Protein AF-F2UNL5-F1 (afdb_monomer_lite)

Radius of gyration: 25.8 Å; chains: 1; bounding box: 66×51×78 Å

Foldseek 3Di:
DDDPDPPPDPDADDPVNLVVCLVPPQQQQRSCVSLVNLVVSLVSNLCRNVVVVNSVVCVVCSVVSSCVSRVDPVNVVVVVVQVVVDQFDDDDPVLLVVLQVQLLVQLLLQLLLQFPDPVRHDVPSLLVSQLRSLVRSLVSLQSSVDDLWKGFDSVQLSVQLVVLSVVQQQVQADPVRHHPSDVCSDSVVSNNSNVSSNVSRRVGMGTDDPVRSVPPDDDDPVVSVCVSVVSNVVSVSSNCSSQQRPPWDQDPNDIDGNVVVVVCCCPDVVVVVVVVVVVVLVVVCVVPVVVSVVVVVCVVVPPPPPDDD

Secondary structure (DSSP, 8-state):
-------PPPPPPPHHHHHHHHHHHGGGTHHHHHTT-HHHHHHHHHHHHHHTHHHHHHHHHHHHHHHHHHT-HHHHHHHHHHHHH-SSPPP-HHHHHHHHHHHHHHHHHHHHTS--STTTPPSSHHHHHHHHHHHHHHHHHHHHH-BTTEE--HHHHHHHHHHHHHHHHHHTB-TTS-B-HHHHTSHHHHHHHHHHHHHHHHHT-EEPPHHHHHHS----HHHHHHHHHHHHHHHHHHHHHHHHHH-EEEETTEEEEHHHHHHHHHTSHHHHHHHHHHHHHHHHHHH-HHHHHHHHHHHHHSGGGS---

Structure (mmCIF, N/CA/C/O backbone):
data_AF-F2UNL5-F1
#
_entry.id   AF-F2UNL5-F1
#
loop_
_atom_site.group_PDB
_atom_site.id
_atom_site.type_symbol
_atom_site.label_atom_id
_atom_site.label_alt_id
_atom_site.label_comp_id
_atom_site.label_asym_id
_atom_site.label_entity_id
_atom_site.label_seq_id
_atom_site.pdbx_PDB_ins_code
_atom_site.Cartn_x
_atom_site.Cartn_y
_atom_site.Cartn_z
_atom_site.occupancy
_atom_site.B_iso_or_equiv
_atom_site.auth_seq_id
_atom_site.auth_comp_id
_atom_site.auth_asym_id
_atom_site.auth_atom_id
_atom_site.pdbx_PDB_model_num
ATOM 1 N N . MET A 1 1 ? -31.229 27.411 22.743 1.00 40.50 1 MET A N 1
ATOM 2 C CA . MET A 1 1 ? -31.747 26.819 21.492 1.00 40.50 1 MET A CA 1
ATOM 3 C C . MET A 1 1 ? -30.946 27.389 20.336 1.00 40.50 1 MET A C 1
ATOM 5 O O . MET A 1 1 ? -31.070 28.573 20.082 1.00 40.50 1 MET A O 1
ATOM 9 N N . MET A 1 2 ? -30.098 26.588 19.692 1.00 36.78 2 MET A N 1
ATOM 10 C CA . MET A 1 2 ? -29.475 26.930 18.409 1.00 36.78 2 MET A CA 1
ATOM 11 C C . MET A 1 2 ? -29.455 25.658 17.557 1.00 36.78 2 MET A C 1
ATOM 13 O O . MET A 1 2 ? -28.889 24.644 17.959 1.00 36.78 2 MET A O 1
ATOM 17 N N . ALA A 1 3 ? -30.201 25.738 16.457 1.00 39.47 3 ALA A N 1
ATOM 18 C CA . ALA A 1 3 ? -30.378 24.824 15.332 1.00 39.47 3 ALA A CA 1
ATOM 19 C C . ALA A 1 3 ? -29.521 23.541 15.314 1.00 39.47 3 ALA A C 1
ATOM 21 O O . ALA A 1 3 ? -28.393 23.515 14.827 1.00 39.47 3 ALA A O 1
ATOM 22 N N . GLY A 1 4 ? -30.117 22.428 15.750 1.00 41.75 4 GLY A N 1
ATOM 23 C CA . GLY A 1 4 ? -29.696 21.102 15.315 1.00 41.75 4 GLY A CA 1
ATOM 24 C C . GLY A 1 4 ? -30.177 20.878 13.886 1.00 41.75 4 GLY A C 1
ATOM 25 O O . GLY A 1 4 ? -31.256 20.324 13.688 1.00 41.75 4 GLY A O 1
ATOM 26 N N . GLU A 1 5 ? -29.405 21.331 12.896 1.00 42.19 5 GLU A N 1
ATOM 27 C CA . GLU A 1 5 ? -29.627 20.944 11.502 1.00 42.19 5 GLU A CA 1
ATOM 28 C C . GLU A 1 5 ? -29.749 19.420 11.427 1.00 42.19 5 GLU A C 1
ATOM 30 O O . GLU A 1 5 ? -28.882 18.678 11.907 1.00 42.19 5 GLU A O 1
ATOM 35 N N . GLY A 1 6 ? -30.868 18.962 10.862 1.00 44.22 6 GLY A N 1
ATOM 36 C CA . GLY A 1 6 ? -31.215 17.560 10.692 1.00 44.22 6 GLY A CA 1
ATOM 37 C C . GLY A 1 6 ? -30.163 16.838 9.863 1.00 44.22 6 GLY A C 1
ATOM 38 O O . GLY A 1 6 ? -30.283 16.696 8.648 1.00 44.22 6 GLY A O 1
ATOM 39 N N . ARG A 1 7 ? -29.113 16.360 10.531 1.00 54.47 7 ARG A N 1
ATOM 40 C CA . ARG A 1 7 ? -28.068 15.534 9.940 1.00 54.47 7 ARG A CA 1
ATOM 41 C C . ARG A 1 7 ? -28.742 14.232 9.505 1.00 54.47 7 ARG A C 1
ATOM 43 O O . ARG A 1 7 ? -28.934 13.346 10.340 1.00 54.47 7 ARG A O 1
ATOM 50 N N . ARG A 1 8 ? -29.153 14.138 8.228 1.00 55.06 8 ARG A N 1
ATOM 51 C CA . ARG A 1 8 ? -29.765 12.926 7.655 1.00 55.06 8 ARG A CA 1
ATOM 52 C C . ARG A 1 8 ? -28.906 11.738 8.076 1.00 55.06 8 ARG A C 1
ATOM 54 O O . ARG A 1 8 ? -27.713 11.689 7.769 1.00 55.06 8 ARG A O 1
ATOM 61 N N . ARG A 1 9 ? -29.489 10.822 8.854 1.00 64.38 9 ARG A N 1
ATOM 62 C CA . ARG A 1 9 ? -28.803 9.586 9.235 1.00 64.38 9 ARG A CA 1
ATOM 63 C C . ARG A 1 9 ? -28.485 8.851 7.937 1.00 64.38 9 ARG A C 1
ATOM 65 O O . ARG A 1 9 ? -29.373 8.686 7.104 1.00 64.38 9 ARG A O 1
ATOM 72 N N . GLU A 1 10 ? -27.220 8.475 7.736 1.00 74.69 10 GLU A N 1
ATOM 73 C CA . GLU A 1 10 ? -26.875 7.637 6.587 1.00 74.69 10 GLU A CA 1
ATOM 74 C C . GLU A 1 10 ? -27.730 6.361 6.634 1.00 74.69 10 GLU A C 1
ATOM 76 O O . GLU A 1 10 ? -27.952 5.827 7.727 1.00 74.69 10 GLU A O 1
ATOM 81 N N . PRO A 1 11 ? -28.207 5.871 5.477 1.00 82.94 11 PRO A N 1
ATOM 82 C CA . PRO A 1 11 ? -28.954 4.626 5.427 1.00 82.94 11 PRO A CA 1
ATOM 83 C C . PRO A 1 11 ? -28.106 3.493 6.006 1.00 82.94 11 PRO A C 1
ATOM 85 O O . PRO A 1 11 ? -26.908 3.379 5.713 1.00 82.94 11 PRO A O 1
ATOM 88 N N . GLN A 1 12 ? -28.738 2.674 6.845 1.00 89.62 12 GLN A N 1
ATOM 89 C CA . GLN A 1 12 ? -28.078 1.537 7.471 1.00 89.62 12 GLN A CA 1
ATOM 90 C C . GLN A 1 12 ? -27.645 0.517 6.415 1.00 89.62 12 GLN A C 1
ATOM 92 O O . GLN A 1 12 ? -28.286 0.330 5.379 1.00 89.62 12 GLN A O 1
ATOM 97 N N . ARG A 1 13 ? -26.519 -0.135 6.682 1.00 93.94 13 ARG A N 1
ATOM 98 C CA . ARG A 1 13 ? -25.980 -1.216 5.863 1.00 93.94 13 ARG A CA 1
ATOM 99 C C . ARG A 1 13 ? -26.676 -2.517 6.241 1.00 93.94 13 ARG A C 1
ATOM 101 O O . ARG A 1 13 ? -26.897 -2.776 7.421 1.00 93.94 13 ARG A O 1
ATOM 108 N N . THR A 1 14 ? -27.025 -3.327 5.250 1.00 95.44 14 THR A N 1
ATOM 109 C CA . THR A 1 14 ? -27.745 -4.586 5.464 1.00 95.44 14 THR A CA 1
ATOM 110 C C . THR A 1 14 ? -26.777 -5.760 5.524 1.00 95.44 14 THR A C 1
ATOM 112 O O . THR A 1 14 ? -25.745 -5.759 4.850 1.00 95.44 14 THR A O 1
ATOM 115 N N . SER A 1 15 ? -27.133 -6.780 6.310 1.00 95.31 15 SER A N 1
ATOM 116 C CA . SER A 1 15 ? -26.360 -8.026 6.393 1.00 95.31 15 SER A CA 1
ATOM 117 C C . SER A 1 15 ? -26.294 -8.723 5.030 1.00 95.31 15 SER A C 1
ATOM 119 O O . SER A 1 15 ? -25.214 -8.987 4.508 1.00 95.31 15 SER A O 1
ATOM 121 N N . PHE A 1 16 ? -27.442 -8.893 4.369 1.00 96.12 16 PHE A N 1
ATOM 122 C CA . PHE A 1 16 ? -27.497 -9.456 3.019 1.00 96.12 16 PHE A CA 1
ATOM 123 C C . PHE A 1 16 ? -26.574 -8.716 2.033 1.00 96.12 16 PHE A C 1
ATOM 125 O O . PHE A 1 16 ? -25.788 -9.333 1.316 1.00 96.12 16 PHE A O 1
ATOM 132 N N . GLY A 1 17 ? -26.596 -7.378 2.050 1.00 95.25 17 GLY A N 1
ATOM 133 C CA . GLY A 1 17 ? -25.807 -6.561 1.132 1.00 95.25 17 GLY A CA 1
ATOM 134 C C . GLY A 1 17 ? -24.292 -6.659 1.329 1.00 95.25 17 GLY A C 1
ATOM 135 O O . GLY A 1 17 ? -23.556 -6.462 0.361 1.00 95.25 17 GLY A O 1
ATOM 136 N N . VAL A 1 18 ? -23.811 -6.947 2.545 1.00 96.62 18 VAL A N 1
ATOM 137 C CA . VAL A 1 18 ? -22.376 -7.160 2.791 1.00 96.62 18 VAL A CA 1
ATOM 138 C C . VAL A 1 18 ? -21.940 -8.572 2.393 1.00 96.62 18 VAL A C 1
ATOM 140 O O . VAL A 1 18 ? -20.904 -8.713 1.746 1.00 96.62 18 VAL A O 1
ATOM 143 N N . TRP A 1 19 ? -22.751 -9.593 2.686 1.00 97.31 19 TRP A N 1
ATOM 144 C CA . TRP A 1 19 ? -22.439 -10.990 2.368 1.00 97.31 19 TRP A CA 1
ATOM 145 C C . TRP A 1 19 ? -22.420 -11.274 0.864 1.00 97.31 19 TRP A C 1
ATOM 147 O O . TRP A 1 19 ? -21.485 -11.911 0.385 1.00 97.31 19 TRP A O 1
ATOM 157 N N . VAL A 1 20 ? -23.364 -10.721 0.092 1.00 97.44 20 VAL A N 1
ATOM 158 C CA . VAL A 1 20 ? -23.356 -10.847 -1.381 1.00 97.44 20 VAL A CA 1
ATOM 159 C C . VAL A 1 20 ? -22.071 -10.269 -1.986 1.00 97.44 20 VAL A C 1
ATOM 161 O O . VAL A 1 20 ? -21.474 -10.859 -2.883 1.00 97.44 20 VAL A O 1
ATOM 164 N N . ARG A 1 21 ? -21.602 -9.124 -1.474 1.00 97.00 21 ARG A N 1
ATOM 165 C CA . ARG A 1 21 ? -20.364 -8.490 -1.958 1.00 97.00 21 ARG A CA 1
ATOM 166 C C . ARG A 1 21 ? -19.119 -9.261 -1.556 1.00 97.00 21 ARG A C 1
ATOM 168 O O . ARG A 1 21 ? -18.164 -9.260 -2.320 1.00 97.00 21 ARG A O 1
ATOM 175 N N . TRP A 1 22 ? -19.124 -9.884 -0.382 1.00 97.06 22 TRP A N 1
ATOM 176 C CA . TRP A 1 22 ? -18.036 -10.755 0.050 1.00 97.06 22 TRP A CA 1
ATOM 177 C C . TRP A 1 22 ? -17.952 -12.008 -0.832 1.00 97.06 22 TRP A C 1
ATOM 179 O O . TRP A 1 22 ? -16.866 -12.350 -1.280 1.00 97.06 22 TRP A O 1
ATOM 189 N N . LEU A 1 23 ? -19.086 -12.634 -1.162 1.00 95.50 23 LEU A N 1
ATOM 190 C CA . LEU A 1 23 ? -19.100 -13.848 -1.981 1.00 95.50 23 LEU A CA 1
ATOM 191 C C . LEU A 1 23 ? -18.635 -13.588 -3.422 1.00 95.50 23 LEU A C 1
ATOM 193 O O . LEU A 1 23 ? -17.809 -14.327 -3.942 1.00 95.50 23 LEU A O 1
ATOM 197 N N . LEU A 1 24 ? -19.152 -12.535 -4.064 1.00 96.00 24 LEU A N 1
ATOM 198 C CA . LEU A 1 24 ? -18.893 -12.271 -5.486 1.00 96.00 24 LEU A CA 1
ATOM 199 C C . LEU A 1 24 ? -17.613 -11.464 -5.732 1.00 96.00 24 LEU A C 1
ATOM 201 O O . LEU A 1 24 ? -16.909 -11.681 -6.710 1.00 96.00 24 LEU A O 1
ATOM 205 N N . PHE A 1 25 ? -17.320 -10.508 -4.850 1.00 95.81 25 PHE A N 1
ATOM 206 C CA . PHE A 1 25 ? -16.253 -9.520 -5.036 1.00 95.81 25 PHE A CA 1
ATOM 207 C C . PHE A 1 25 ? -15.378 -9.375 -3.783 1.00 95.81 25 PHE A C 1
ATOM 209 O O . PHE A 1 25 ? -14.732 -8.340 -3.580 1.00 95.81 25 PHE A O 1
ATOM 216 N N . GLY A 1 26 ? -15.354 -10.400 -2.925 1.00 91.12 26 GLY A N 1
ATOM 217 C CA . GLY A 1 26 ? -14.590 -10.392 -1.681 1.00 91.12 26 GLY A CA 1
ATOM 218 C C . GLY A 1 26 ? -13.102 -10.229 -1.930 1.00 91.12 26 GLY A C 1
ATOM 219 O O . GLY A 1 26 ? -12.472 -9.398 -1.277 1.00 91.12 26 GLY A O 1
ATOM 220 N N . GLY A 1 27 ? -12.561 -10.941 -2.926 1.00 93.00 27 GLY A N 1
ATOM 221 C CA . GLY A 1 27 ? -11.160 -10.822 -3.342 1.00 93.00 27 GLY A CA 1
ATOM 222 C C . GLY A 1 27 ? -10.758 -9.389 -3.704 1.00 93.00 27 GLY A C 1
ATOM 223 O O . GLY A 1 27 ? -9.638 -8.982 -3.432 1.00 93.00 27 GLY A O 1
ATOM 224 N N . PHE A 1 28 ? -11.699 -8.583 -4.205 1.00 94.38 28 PHE A N 1
ATOM 225 C CA . PHE A 1 28 ? -11.479 -7.177 -4.562 1.00 94.38 28 PHE A CA 1
ATOM 226 C C . PHE A 1 28 ? -11.846 -6.183 -3.442 1.00 94.38 28 PHE A C 1
ATOM 228 O O . PHE A 1 28 ? -11.753 -4.966 -3.617 1.00 94.38 28 PHE A O 1
ATOM 235 N N . GLY A 1 29 ? -12.272 -6.675 -2.274 1.00 94.06 29 GLY A N 1
ATOM 236 C CA . GLY A 1 29 ? -12.568 -5.855 -1.098 1.00 94.06 29 GLY A CA 1
ATOM 237 C C . GLY A 1 29 ? -13.901 -5.100 -1.153 1.00 94.06 29 GLY A C 1
ATOM 238 O O . GLY A 1 29 ? -14.087 -4.127 -0.414 1.00 94.06 29 GLY A O 1
ATOM 239 N N . ALA A 1 30 ? -14.852 -5.517 -1.995 1.00 96.12 30 ALA A N 1
ATOM 240 C CA . ALA A 1 30 ? -16.124 -4.810 -2.167 1.00 96.12 30 ALA A CA 1
ATOM 241 C C . ALA A 1 30 ? -16.961 -4.735 -0.874 1.00 96.12 30 ALA A C 1
ATOM 243 O O . ALA A 1 30 ? -17.619 -3.721 -0.611 1.00 96.12 30 ALA A O 1
ATOM 244 N N . HIS A 1 31 ? -16.927 -5.779 -0.038 1.00 95.88 31 HIS A N 1
ATOM 245 C CA . HIS A 1 31 ? -17.589 -5.791 1.271 1.00 95.88 31 HIS A CA 1
ATOM 246 C C . HIS A 1 31 ? -16.967 -4.770 2.228 1.00 95.88 31 HIS A C 1
ATOM 248 O O . HIS A 1 31 ? -17.700 -4.030 2.882 1.00 95.88 31 HIS A O 1
ATOM 254 N N . HIS A 1 32 ? -15.638 -4.628 2.247 1.00 96.12 32 HIS A N 1
ATOM 255 C CA . HIS A 1 32 ? -14.958 -3.592 3.037 1.00 96.12 32 HIS A CA 1
ATOM 256 C C . HIS A 1 32 ? -15.316 -2.183 2.567 1.00 96.12 32 HIS A C 1
ATOM 2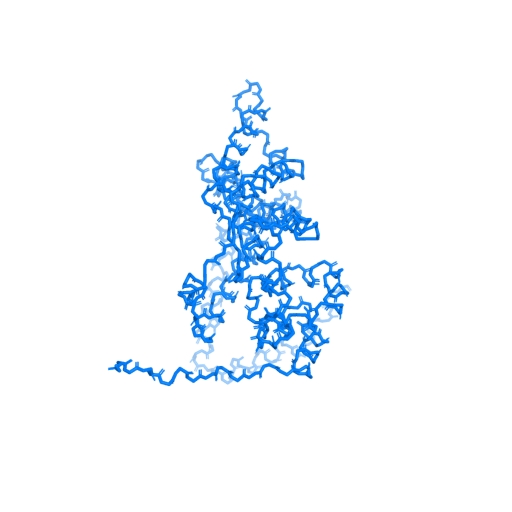58 O O . HIS A 1 32 ? -15.583 -1.305 3.391 1.00 96.12 32 HIS A O 1
ATOM 264 N N . TYR A 1 33 ? -15.394 -1.964 1.253 1.00 95.56 33 TYR A N 1
ATOM 265 C CA . TYR A 1 33 ? -15.797 -0.670 0.700 1.00 95.56 33 TYR A CA 1
ATOM 266 C C . TYR A 1 33 ? -17.252 -0.325 1.067 1.00 95.56 33 TYR A C 1
ATOM 268 O O . TYR A 1 33 ? -17.560 0.814 1.440 1.00 95.56 33 TYR A O 1
ATOM 276 N N . TYR A 1 34 ? -18.153 -1.312 1.039 1.00 94.81 34 TYR A N 1
ATOM 277 C CA . TYR A 1 34 ? -19.539 -1.157 1.490 1.00 94.81 34 TYR A CA 1
ATOM 278 C C . TYR A 1 34 ? -19.631 -0.800 2.983 1.00 94.81 34 TYR A C 1
ATOM 280 O O . TYR A 1 34 ? -20.418 0.069 3.366 1.00 94.81 34 TYR A O 1
ATOM 288 N N . LEU A 1 35 ? -18.758 -1.389 3.804 1.00 94.25 35 LEU A N 1
ATOM 289 C CA . LEU A 1 35 ? -18.633 -1.150 5.245 1.00 94.25 35 LEU A CA 1
ATOM 290 C C . LEU A 1 35 ? -17.857 0.133 5.609 1.00 94.25 35 LEU A C 1
ATOM 292 O O . LEU A 1 35 ? -17.546 0.346 6.779 1.00 94.25 35 LEU A O 1
ATOM 296 N N . LYS A 1 36 ? -17.549 1.008 4.636 1.00 92.50 36 LYS A N 1
ATOM 297 C CA . LYS A 1 36 ? -16.780 2.259 4.825 1.00 92.50 36 LYS A CA 1
ATOM 298 C C . LYS A 1 36 ? -15.335 2.045 5.304 1.00 92.50 36 LYS A C 1
ATOM 300 O O . LYS A 1 36 ? -14.737 2.938 5.902 1.00 92.50 36 LYS A O 1
ATOM 305 N N . ARG A 1 37 ? -14.753 0.880 5.019 1.00 93.25 37 ARG A N 1
ATOM 306 C CA . ARG A 1 37 ? -13.367 0.512 5.347 1.00 93.25 37 ARG A CA 1
ATOM 307 C C . ARG A 1 37 ? -12.490 0.606 4.100 1.00 93.25 37 ARG A C 1
ATOM 309 O O . ARG A 1 37 ? -11.853 -0.361 3.697 1.00 93.25 37 ARG A O 1
ATOM 316 N N . ASP A 1 38 ? -12.463 1.788 3.487 1.00 94.94 38 ASP A N 1
ATOM 317 C CA . ASP A 1 38 ? -11.892 2.023 2.150 1.00 94.94 38 ASP A CA 1
ATOM 318 C C . ASP A 1 38 ? -10.427 1.582 2.028 1.00 94.94 38 ASP A C 1
ATOM 320 O O . ASP A 1 38 ? -10.017 1.064 0.994 1.00 94.94 38 ASP A O 1
ATOM 324 N N . PHE A 1 39 ? -9.629 1.764 3.085 1.00 95.19 39 PHE A N 1
ATOM 325 C CA . PHE A 1 39 ? -8.234 1.322 3.080 1.00 95.19 39 PHE A CA 1
ATOM 326 C C . PHE A 1 39 ? -8.104 -0.205 3.124 1.00 95.19 39 PHE A C 1
ATOM 328 O O . PHE A 1 39 ? -7.287 -0.770 2.411 1.00 95.19 39 PHE A O 1
ATOM 335 N N . GLN A 1 40 ? -8.941 -0.883 3.913 1.00 95.81 40 GLN A N 1
ATOM 336 C CA . GLN A 1 40 ? -8.967 -2.345 3.948 1.00 95.81 40 GLN A CA 1
ATOM 337 C C . GLN A 1 40 ? -9.463 -2.914 2.609 1.00 95.81 40 GLN A C 1
ATOM 339 O O . GLN A 1 40 ? -8.908 -3.888 2.119 1.00 95.81 40 GLN A O 1
ATOM 344 N N . ALA A 1 41 ? -10.437 -2.258 1.970 1.00 96.94 41 ALA A N 1
ATOM 345 C CA . ALA A 1 41 ? -10.869 -2.603 0.617 1.00 96.94 41 ALA A CA 1
ATOM 346 C C . ALA A 1 41 ? -9.721 -2.511 -0.397 1.00 96.94 41 ALA A C 1
ATOM 348 O O . ALA A 1 41 ? -9.543 -3.416 -1.204 1.00 96.94 41 ALA A O 1
ATOM 349 N N . PHE A 1 42 ? -8.925 -1.438 -0.326 1.00 97.75 42 PHE A N 1
ATOM 350 C CA . PHE A 1 42 ? -7.727 -1.274 -1.149 1.00 97.75 42 PHE A CA 1
ATOM 351 C C . PHE A 1 42 ? -6.728 -2.417 -0.931 1.00 97.75 42 PHE A C 1
ATOM 353 O O . PHE A 1 42 ? -6.314 -3.034 -1.905 1.00 97.75 42 PHE A O 1
ATOM 360 N N . LEU A 1 43 ? -6.400 -2.750 0.325 1.00 97.69 43 LEU A N 1
ATOM 361 C CA . LEU A 1 43 ? -5.482 -3.854 0.626 1.00 97.69 43 LEU A CA 1
ATOM 362 C C . LEU A 1 43 ? -5.972 -5.187 0.056 1.00 97.69 43 LEU A C 1
ATOM 364 O O . LEU A 1 43 ? -5.171 -5.948 -0.475 1.00 97.69 43 LEU A O 1
ATOM 368 N N . TRP A 1 44 ? -7.275 -5.468 0.140 1.00 97.19 44 TRP A N 1
ATOM 369 C CA . TRP A 1 44 ? -7.847 -6.691 -0.420 1.00 97.19 44 TRP A CA 1
ATOM 370 C C . TRP A 1 44 ? -7.711 -6.704 -1.941 1.00 97.19 44 TRP A C 1
ATOM 372 O O . TRP A 1 44 ? -7.239 -7.700 -2.473 1.00 97.19 44 TRP A O 1
ATOM 382 N N . ALA A 1 45 ? -8.023 -5.595 -2.618 1.00 97.44 45 ALA A N 1
ATOM 383 C CA . ALA A 1 45 ? -7.918 -5.489 -4.072 1.00 97.44 45 ALA A CA 1
ATOM 384 C C . ALA A 1 45 ? -6.508 -5.762 -4.612 1.00 97.44 45 ALA A C 1
ATOM 386 O O . ALA A 1 45 ? -6.374 -6.402 -5.648 1.00 97.44 45 ALA A O 1
ATOM 387 N N . ILE A 1 46 ? -5.468 -5.307 -3.907 1.00 96.94 46 ILE A N 1
ATOM 388 C CA . ILE A 1 46 ? -4.072 -5.490 -4.336 1.00 96.94 46 ILE A CA 1
ATOM 389 C C . ILE A 1 46 ? -3.465 -6.834 -3.911 1.00 96.94 46 ILE A C 1
ATOM 391 O O . ILE A 1 46 ? -2.417 -7.212 -4.412 1.00 96.94 46 ILE A O 1
ATOM 395 N N . SER A 1 47 ? -4.096 -7.548 -2.974 1.00 96.56 47 SER A N 1
ATOM 396 C CA . SER A 1 47 ? -3.601 -8.828 -2.432 1.00 96.56 47 SER A CA 1
ATOM 397 C C . SER A 1 47 ? -4.545 -9.999 -2.694 1.00 96.56 47 SER A C 1
ATOM 399 O O . SER A 1 47 ? -4.396 -11.053 -2.077 1.00 96.56 47 SER A O 1
ATOM 401 N N . PHE A 1 48 ? -5.547 -9.803 -3.555 1.00 94.81 48 PHE A N 1
ATOM 402 C CA . PHE A 1 48 ? -6.585 -10.784 -3.873 1.00 94.81 48 PHE A CA 1
ATOM 403 C C . PHE A 1 48 ? -7.242 -11.383 -2.618 1.00 94.81 48 PHE A C 1
ATOM 405 O O . PHE A 1 48 ? -7.312 -12.594 -2.421 1.00 94.81 48 PHE A O 1
ATOM 412 N N . GLY A 1 49 ? -7.722 -10.508 -1.734 1.00 91.94 49 GLY A N 1
ATOM 413 C CA . GLY A 1 49 ? -8.454 -10.916 -0.537 1.00 91.94 49 GLY A CA 1
ATOM 414 C C . GLY A 1 49 ? -7.594 -11.110 0.713 1.00 91.94 49 GLY A C 1
ATOM 415 O O . GLY A 1 49 ? -7.916 -11.945 1.556 1.00 91.94 49 GLY A O 1
ATOM 416 N N . GLY A 1 50 ? -6.489 -10.372 0.842 1.00 91.75 50 GLY A N 1
ATOM 417 C CA . GLY A 1 50 ? -5.555 -10.545 1.954 1.00 91.75 50 GLY A CA 1
ATOM 418 C C . GLY A 1 50 ? -4.783 -11.851 1.837 1.00 91.75 50 GLY A C 1
ATOM 419 O O . GLY A 1 50 ? -4.728 -12.611 2.804 1.00 91.75 50 GLY A O 1
ATOM 420 N N . PHE A 1 51 ? -4.251 -12.115 0.639 1.00 94.12 51 PHE A N 1
ATOM 421 C CA . PHE A 1 51 ? -3.556 -13.352 0.279 1.00 94.12 51 PHE A CA 1
ATOM 422 C C . PHE A 1 51 ? -4.449 -14.594 0.468 1.00 94.12 51 PHE A C 1
ATOM 424 O O . PHE A 1 51 ? -4.008 -15.626 0.966 1.00 94.12 51 PHE A O 1
ATOM 431 N N . GLY A 1 52 ? -5.747 -14.465 0.159 1.00 92.06 52 GLY A N 1
ATOM 432 C CA . GLY A 1 52 ? -6.779 -15.495 0.352 1.00 92.06 52 GLY A CA 1
ATOM 433 C C . GLY A 1 52 ? -7.215 -15.716 1.809 1.00 92.06 52 GLY A C 1
ATOM 434 O O . GLY A 1 52 ? -8.410 -15.808 2.091 1.00 92.06 52 GLY A O 1
ATOM 435 N N . ILE A 1 53 ? -6.277 -15.726 2.761 1.00 93.62 53 ILE A N 1
ATOM 436 C CA . ILE A 1 53 ? -6.546 -15.953 4.195 1.00 93.62 53 ILE A CA 1
ATOM 437 C C . ILE A 1 53 ? -7.436 -14.843 4.778 1.00 93.62 53 ILE A C 1
ATOM 439 O O . ILE A 1 53 ? -8.299 -15.102 5.622 1.00 93.62 53 ILE A O 1
ATOM 443 N N . GLY A 1 54 ? -7.270 -13.604 4.304 1.00 93.88 54 GLY A N 1
ATOM 444 C CA . GLY A 1 54 ? -8.092 -12.469 4.722 1.00 93.88 54 GLY A CA 1
ATOM 445 C C . GLY A 1 54 ? -9.590 -12.668 4.466 1.00 93.88 54 GLY A C 1
ATOM 446 O O . GLY A 1 54 ? -10.401 -12.242 5.289 1.00 93.88 54 GLY A O 1
ATOM 447 N N . LEU A 1 55 ? -9.973 -13.368 3.390 1.00 94.06 55 LEU A N 1
ATOM 448 C CA . LEU A 1 55 ? -11.377 -13.674 3.084 1.00 94.06 55 LEU A CA 1
ATOM 449 C C . LEU A 1 55 ? -12.003 -14.607 4.116 1.00 94.06 55 LEU A C 1
ATOM 451 O O . LEU A 1 55 ? -13.128 -14.358 4.549 1.00 94.06 55 LEU A O 1
ATOM 455 N N . ILE A 1 56 ? -11.261 -15.637 4.530 1.00 94.75 56 ILE A N 1
ATOM 456 C CA . ILE A 1 56 ? -11.693 -16.595 5.554 1.00 94.75 56 ILE A CA 1
ATOM 457 C C . ILE A 1 56 ? -11.836 -15.875 6.896 1.00 94.75 56 ILE A C 1
ATOM 459 O O . ILE A 1 56 ? -12.851 -16.003 7.577 1.00 94.75 56 ILE A O 1
ATOM 463 N N . TYR A 1 57 ? -10.849 -15.053 7.258 1.00 94.19 57 TYR A N 1
ATOM 464 C CA . TYR A 1 57 ? -10.904 -14.258 8.483 1.00 94.19 57 TYR A CA 1
ATOM 465 C C . TYR A 1 57 ? -12.113 -13.306 8.510 1.00 94.19 57 TYR A C 1
ATOM 467 O O . TYR A 1 57 ? -12.756 -13.140 9.551 1.00 94.19 57 TYR A O 1
ATOM 475 N N . ASP A 1 58 ? -12.461 -12.706 7.369 1.00 95.25 58 ASP A N 1
ATOM 476 C CA . ASP A 1 58 ? -13.601 -11.799 7.266 1.00 95.25 58 ASP A CA 1
ATOM 477 C C . ASP A 1 58 ? -14.947 -12.484 7.549 1.00 95.25 58 ASP A C 1
ATOM 479 O O . ASP A 1 58 ? -15.835 -11.820 8.090 1.00 95.25 58 ASP A O 1
ATOM 483 N N . MET A 1 59 ? -15.095 -13.793 7.299 1.00 94.25 59 MET A N 1
ATOM 484 C CA . MET A 1 59 ? -16.332 -14.532 7.613 1.00 94.25 59 MET A CA 1
ATOM 485 C C . MET A 1 59 ? -16.734 -14.382 9.085 1.00 94.25 59 MET A C 1
ATOM 487 O O . MET A 1 59 ? -17.908 -14.210 9.407 1.00 94.25 59 MET A O 1
ATOM 491 N N . PHE A 1 60 ? -15.751 -14.365 9.986 1.00 95.00 60 PHE A N 1
ATOM 492 C CA . PHE A 1 60 ? -15.981 -14.231 11.425 1.00 95.00 60 PHE A CA 1
ATOM 493 C C . PHE A 1 60 ? -16.141 -12.775 11.880 1.00 95.00 60 PHE A C 1
ATOM 495 O O . PHE A 1 60 ? -16.570 -12.515 13.004 1.00 95.00 60 PHE A O 1
ATOM 502 N N . ARG A 1 61 ? -15.766 -11.798 11.044 1.00 93.56 61 ARG A N 1
ATOM 503 C CA . ARG A 1 61 ? -15.674 -10.380 11.433 1.00 93.56 61 ARG A CA 1
ATOM 504 C C . ARG A 1 61 ? -16.678 -9.469 10.746 1.00 93.56 61 ARG A C 1
ATOM 506 O O . ARG A 1 61 ? -16.926 -8.383 11.272 1.00 93.56 61 ARG A O 1
ATOM 513 N N . ILE A 1 62 ? -17.273 -9.891 9.629 1.00 95.00 62 ILE A N 1
ATOM 514 C CA . ILE A 1 62 ? -18.238 -9.098 8.855 1.00 95.00 62 ILE A CA 1
ATOM 515 C C . ILE A 1 62 ? -19.370 -8.569 9.737 1.00 95.00 62 ILE A C 1
ATOM 517 O O . ILE A 1 62 ? -19.664 -7.376 9.676 1.00 95.00 62 ILE A O 1
ATOM 521 N N . ASN A 1 63 ? -19.940 -9.402 10.613 1.00 94.06 63 ASN A N 1
ATOM 522 C CA . ASN A 1 63 ? -21.027 -8.979 11.503 1.00 94.06 63 ASN A CA 1
ATOM 523 C C . ASN A 1 63 ? -20.570 -7.875 12.472 1.00 94.06 63 ASN A C 1
ATOM 525 O O . ASN A 1 63 ? -21.243 -6.859 12.614 1.00 94.06 63 ASN A O 1
ATOM 529 N N . THR A 1 64 ? -19.367 -7.993 13.046 1.00 92.69 64 THR A N 1
ATOM 530 C CA . THR A 1 64 ? -18.789 -6.937 13.893 1.00 92.69 64 THR A CA 1
ATOM 531 C C . THR A 1 64 ? -18.551 -5.638 13.118 1.00 92.69 64 THR A C 1
ATOM 533 O O . THR A 1 64 ? -18.727 -4.549 13.660 1.00 92.69 64 THR A O 1
ATOM 536 N N . TYR A 1 65 ? -18.132 -5.725 11.853 1.00 93.62 65 TYR A N 1
ATOM 537 C CA . TYR A 1 65 ? -17.943 -4.543 11.010 1.00 93.62 65 TYR A CA 1
ATOM 538 C C . TYR A 1 65 ? -19.273 -3.896 10.617 1.00 93.62 65 TYR A C 1
ATOM 540 O O . TYR A 1 65 ? -19.350 -2.671 10.510 1.00 93.62 65 TYR A O 1
ATOM 548 N N . LEU A 1 66 ? -20.317 -4.704 10.436 1.00 94.69 66 LEU A N 1
ATOM 549 C CA . LEU A 1 66 ? -21.673 -4.239 10.183 1.00 94.69 66 LEU A CA 1
ATOM 550 C C . LEU A 1 66 ? -22.235 -3.481 11.396 1.00 94.69 66 LEU A C 1
ATOM 552 O O . LEU A 1 66 ? -22.773 -2.384 11.249 1.00 94.69 66 LEU A O 1
ATOM 556 N N . ASP A 1 67 ? -22.035 -4.022 12.596 1.00 92.56 67 ASP A N 1
ATOM 557 C CA . ASP A 1 67 ? -22.384 -3.360 13.854 1.00 92.56 67 ASP A CA 1
ATOM 558 C C . ASP A 1 67 ? -21.638 -2.032 14.041 1.00 92.56 67 ASP A C 1
ATOM 560 O O . ASP A 1 67 ? -22.230 -1.026 14.445 1.00 92.56 67 ASP A O 1
ATOM 564 N N . GLU A 1 68 ? -20.347 -2.006 13.695 1.00 90.88 68 GLU A N 1
ATOM 565 C CA . GLU A 1 68 ? -19.503 -0.812 13.761 1.00 90.88 68 GLU A CA 1
ATOM 566 C C . GLU A 1 68 ? -19.999 0.296 12.817 1.00 90.88 68 GLU A C 1
ATOM 568 O O . GLU A 1 68 ? -20.141 1.446 13.242 1.00 90.88 68 GLU A O 1
ATOM 573 N N . VAL A 1 69 ? -20.301 -0.028 11.552 1.00 90.94 69 VAL A N 1
ATOM 574 C CA . VAL A 1 69 ? -20.767 0.974 10.575 1.00 90.94 69 VAL A CA 1
ATOM 575 C C . VAL A 1 69 ? -22.181 1.471 10.890 1.00 90.94 69 VAL A C 1
ATOM 577 O O . VAL A 1 69 ? -22.458 2.662 10.725 1.00 90.94 69 VAL A O 1
ATOM 580 N N . ASN A 1 70 ? -23.055 0.595 11.396 1.00 92.12 70 ASN A N 1
ATOM 581 C CA . ASN A 1 70 ? -24.429 0.940 11.770 1.00 92.12 70 ASN A CA 1
ATOM 582 C C . ASN A 1 70 ? -24.543 1.574 13.163 1.00 92.12 70 ASN A C 1
ATOM 584 O O . ASN A 1 70 ? -25.592 2.133 13.483 1.00 92.12 70 ASN A O 1
ATOM 588 N N . LYS A 1 71 ? -23.475 1.533 13.972 1.00 89.62 71 LYS A N 1
ATOM 589 C CA . LYS A 1 71 ? -23.434 2.041 15.353 1.00 89.62 71 LYS A CA 1
ATOM 590 C C . LYS A 1 71 ? -24.545 1.442 16.218 1.00 89.62 71 LYS A C 1
ATOM 592 O O . LYS A 1 71 ? -25.271 2.172 16.896 1.00 89.62 71 LYS A O 1
ATOM 597 N N . THR A 1 72 ? -24.686 0.119 16.173 1.00 89.62 72 THR A N 1
ATOM 598 C CA . THR A 1 72 ? -25.700 -0.598 16.958 1.00 89.62 72 THR A CA 1
ATOM 599 C C . THR A 1 72 ? -25.509 -0.359 18.459 1.00 89.62 72 THR A C 1
ATOM 601 O O . THR A 1 72 ? -24.407 -0.062 18.930 1.00 89.62 72 THR A O 1
ATOM 604 N N . SER A 1 73 ? -26.592 -0.455 19.236 1.00 88.19 73 SER A N 1
ATOM 605 C CA . SER A 1 73 ? -26.561 -0.207 20.687 1.00 88.19 73 SER A CA 1
ATOM 606 C C . SER A 1 73 ? -25.536 -1.097 21.397 1.00 88.19 73 SER A C 1
ATOM 608 O O . SER A 1 73 ? -24.753 -0.600 22.206 1.00 88.19 73 SER A O 1
ATOM 610 N N . VAL A 1 74 ? -25.476 -2.377 21.017 1.00 87.50 74 VAL A N 1
ATOM 611 C CA . VAL A 1 74 ? -24.506 -3.366 21.512 1.00 87.50 74 VAL A CA 1
ATOM 612 C C . VAL A 1 74 ? -23.068 -2.903 21.266 1.00 87.50 74 VAL A C 1
ATOM 614 O O . VAL A 1 74 ? -22.259 -2.866 22.194 1.00 87.50 74 VAL A O 1
ATOM 617 N N . PHE A 1 75 ? -22.751 -2.468 20.041 1.00 88.12 75 PHE A N 1
ATOM 618 C CA . PHE A 1 75 ? -21.422 -1.950 19.712 1.00 88.12 75 PHE A CA 1
ATOM 619 C C . PHE A 1 75 ? -21.057 -0.725 20.557 1.00 88.12 75 PHE A C 1
ATOM 621 O O . PHE A 1 75 ? -19.939 -0.626 21.067 1.00 88.12 75 PHE A O 1
ATOM 628 N N . MET A 1 76 ? -22.000 0.200 20.740 1.00 86.88 76 MET A N 1
ATOM 629 C CA . MET A 1 76 ? -21.775 1.426 21.506 1.00 86.88 76 MET A CA 1
ATOM 630 C C . MET A 1 76 ? -21.560 1.154 23.005 1.00 86.88 76 MET A C 1
ATOM 632 O O . MET A 1 76 ? -20.712 1.809 23.616 1.00 86.88 76 MET A O 1
ATOM 636 N N . VAL A 1 77 ? -22.272 0.182 23.589 1.00 88.38 77 VAL A N 1
ATOM 637 C CA . VAL A 1 77 ? -22.099 -0.234 24.995 1.00 88.38 77 VAL A CA 1
ATOM 638 C C . VAL A 1 77 ? -20.738 -0.895 25.200 1.00 88.38 77 VAL A C 1
ATOM 640 O O . VAL A 1 77 ? -19.954 -0.415 26.023 1.00 88.38 77 VAL A O 1
ATOM 643 N N . ASN A 1 78 ? -20.409 -1.908 24.391 1.00 86.38 78 ASN A N 1
ATOM 644 C CA . ASN A 1 78 ? -19.115 -2.597 24.452 1.00 86.38 78 ASN A CA 1
ATOM 645 C C . ASN A 1 78 ? -17.956 -1.606 24.270 1.00 86.38 78 ASN A C 1
ATOM 647 O O . ASN A 1 78 ? -16.929 -1.674 24.946 1.00 86.38 78 ASN A O 1
ATOM 651 N N . ARG A 1 79 ? -18.130 -0.620 23.381 1.00 82.56 79 ARG A N 1
ATOM 652 C CA . ARG A 1 79 ? -17.139 0.436 23.169 1.00 82.56 79 ARG A CA 1
ATOM 653 C C . ARG A 1 79 ? -16.956 1.316 24.401 1.00 82.56 79 ARG A C 1
ATOM 655 O O . ARG A 1 79 ? -15.817 1.633 24.736 1.00 82.56 79 ARG A O 1
ATOM 662 N N . ARG A 1 80 ? -18.044 1.731 25.054 1.00 84.31 80 ARG A N 1
ATOM 663 C CA . ARG A 1 80 ? -17.981 2.567 26.261 1.00 84.31 80 ARG A CA 1
ATOM 664 C C . ARG A 1 80 ? -17.236 1.848 27.384 1.00 84.31 80 ARG A C 1
ATOM 666 O O . ARG A 1 80 ? -16.371 2.459 28.001 1.00 84.31 80 ARG A O 1
ATOM 673 N N . GLN A 1 81 ? -17.510 0.560 27.575 1.00 86.00 81 GLN A N 1
ATOM 674 C CA . GLN A 1 81 ? -16.811 -0.271 28.556 1.00 86.00 81 GLN A CA 1
ATOM 675 C C . GLN A 1 81 ? -15.302 -0.337 28.273 1.00 86.00 81 GLN A C 1
ATOM 677 O O . GLN A 1 81 ? -14.500 -0.103 29.172 1.00 86.00 81 GLN A O 1
ATOM 682 N N . LEU A 1 82 ? -14.894 -0.545 27.014 1.00 81.94 82 LEU A N 1
ATOM 683 C CA . LEU A 1 82 ? -13.472 -0.554 26.630 1.00 81.94 82 LEU A CA 1
ATOM 684 C C . LEU A 1 82 ? -12.761 0.781 26.899 1.00 81.94 82 LEU A C 1
ATOM 686 O O . LEU A 1 82 ? -11.592 0.787 27.282 1.00 81.94 82 LEU A O 1
ATOM 690 N N . LEU A 1 83 ? -13.449 1.908 26.688 1.00 81.62 83 LEU A N 1
ATOM 691 C CA . LEU A 1 83 ? -12.902 3.241 26.963 1.00 81.62 83 LEU A CA 1
ATOM 692 C C . LEU A 1 83 ? -12.761 3.516 28.467 1.00 81.62 83 LEU A C 1
ATOM 694 O O . LEU A 1 83 ? -11.860 4.250 28.862 1.00 81.62 83 LEU A O 1
ATOM 698 N N . GLN A 1 84 ? -13.631 2.933 29.294 1.00 83.81 84 GLN A N 1
ATOM 699 C CA . GLN A 1 84 ? -13.557 3.032 30.754 1.00 83.81 84 GLN A CA 1
ATOM 700 C C . GLN A 1 84 ? -12.478 2.112 31.339 1.00 83.81 84 GLN A C 1
ATOM 702 O O . GLN A 1 84 ? -11.795 2.496 32.282 1.00 83.81 84 GLN A O 1
ATOM 707 N N . ALA A 1 85 ? -12.293 0.921 30.763 1.00 85.81 85 ALA A N 1
ATOM 708 C CA . ALA A 1 85 ? -11.380 -0.09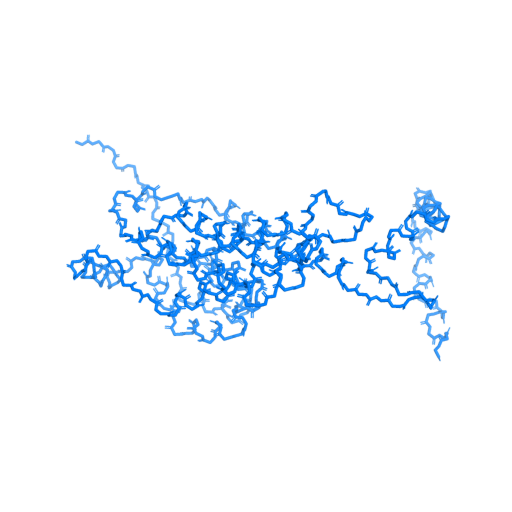2 31.285 1.00 85.81 85 ALA A CA 1
ATOM 709 C C . ALA A 1 85 ? -9.892 0.224 31.061 1.00 85.81 85 ALA A C 1
ATOM 711 O O . ALA A 1 85 ? -9.033 -0.299 31.767 1.00 85.81 85 ALA A O 1
ATOM 712 N N . SER A 1 86 ? -9.532 1.019 30.049 1.00 83.62 86 SER A N 1
ATOM 713 C CA . SER A 1 86 ? -8.122 1.271 29.724 1.00 83.62 86 SER A CA 1
ATOM 714 C C . SER A 1 86 ? -7.903 2.646 29.109 1.00 83.62 86 SER A C 1
ATOM 716 O O . SER A 1 86 ? -8.541 3.013 28.127 1.00 83.62 86 SER A O 1
ATOM 718 N N . ARG A 1 87 ? -6.910 3.384 29.624 1.00 81.69 87 ARG A N 1
ATOM 719 C CA . ARG A 1 87 ? -6.527 4.709 29.101 1.00 81.69 87 ARG A CA 1
ATOM 720 C C . ARG A 1 87 ? -5.869 4.639 27.716 1.00 81.69 87 ARG A C 1
ATOM 722 O O . ARG A 1 87 ? -5.967 5.590 26.941 1.00 81.69 87 ARG A O 1
ATOM 729 N N . LYS A 1 88 ? -5.197 3.527 27.394 1.00 84.56 88 LYS A N 1
ATOM 730 C CA . LYS A 1 88 ? -4.562 3.287 26.090 1.00 84.56 88 LYS A CA 1
ATOM 731 C C . LYS A 1 88 ? -5.259 2.153 25.330 1.00 84.56 88 LYS A C 1
ATOM 733 O O . LYS A 1 88 ? -5.707 1.193 25.955 1.00 84.56 88 LYS A O 1
ATOM 738 N N . PRO A 1 89 ? -5.330 2.223 23.989 1.00 84.69 89 PRO A N 1
ATOM 739 C CA . PRO A 1 89 ? -5.851 1.122 23.195 1.00 84.69 89 PRO A CA 1
ATOM 740 C C . PRO A 1 89 ? -4.958 -0.114 23.276 1.00 84.69 89 PRO A C 1
ATOM 742 O O . PRO A 1 89 ? -3.750 -0.017 23.056 1.00 84.69 89 PRO A O 1
ATOM 745 N N . ALA A 1 90 ? -5.569 -1.279 23.499 1.00 82.00 90 ALA A N 1
ATOM 746 C CA . ALA A 1 90 ? -4.863 -2.554 23.478 1.00 82.00 90 ALA A CA 1
ATOM 747 C C . ALA A 1 90 ? -4.167 -2.808 22.127 1.00 82.00 90 ALA A C 1
ATOM 749 O O . ALA A 1 90 ? -4.615 -2.364 21.054 1.00 82.00 90 ALA A O 1
ATOM 750 N N . VAL A 1 91 ? -3.060 -3.548 22.185 1.00 79.75 91 VAL A N 1
ATOM 751 C CA . VAL A 1 91 ? -2.399 -4.076 20.992 1.00 79.75 91 VAL A CA 1
ATOM 752 C C . VAL A 1 91 ? -3.282 -5.184 20.432 1.00 79.75 91 VAL A C 1
ATOM 754 O O . VAL A 1 91 ? -3.530 -6.184 21.095 1.00 79.75 91 VAL A O 1
ATOM 757 N N . LEU A 1 92 ? -3.787 -4.998 19.215 1.00 84.44 92 LEU A N 1
ATOM 758 C CA . LEU A 1 92 ? -4.593 -6.013 18.550 1.00 84.44 92 LEU A CA 1
ATOM 759 C C . LEU A 1 92 ? -3.662 -6.861 17.686 1.00 84.44 92 LEU A C 1
ATOM 761 O O . LEU A 1 92 ? -3.286 -6.408 16.607 1.00 84.44 92 LEU A O 1
ATOM 765 N N . ALA A 1 93 ? -3.299 -8.054 18.165 1.00 88.62 93 ALA A N 1
ATOM 766 C CA . ALA A 1 93 ? -2.289 -8.918 17.543 1.00 88.62 93 ALA A CA 1
ATOM 767 C C . ALA A 1 93 ? -2.513 -9.098 16.034 1.00 88.62 93 ALA A C 1
ATOM 769 O O . ALA A 1 93 ? -1.638 -8.757 15.247 1.00 88.62 93 ALA A O 1
ATOM 770 N N . VAL A 1 94 ? -3.727 -9.483 15.623 1.00 90.62 94 VAL A N 1
ATOM 771 C CA . VAL A 1 94 ? -4.091 -9.658 14.201 1.00 90.62 94 VAL A CA 1
ATOM 772 C C . VAL A 1 94 ? -3.831 -8.396 13.375 1.00 90.62 94 VAL A C 1
ATOM 774 O O . VAL A 1 94 ? -3.379 -8.460 12.238 1.00 90.62 94 VAL A O 1
ATOM 777 N N . ARG A 1 95 ? -4.087 -7.220 13.949 1.00 91.62 95 ARG A N 1
ATOM 778 C CA . ARG A 1 95 ? -3.903 -5.947 13.251 1.00 91.62 95 ARG A CA 1
ATOM 779 C C . ARG A 1 95 ? -2.439 -5.539 13.188 1.00 91.62 95 ARG A C 1
ATOM 781 O O . ARG A 1 95 ? -2.035 -4.993 12.174 1.00 91.62 95 ARG A O 1
ATOM 788 N N . THR A 1 96 ? -1.661 -5.823 14.229 1.00 94.75 96 THR A N 1
ATOM 789 C CA . THR A 1 96 ? -0.204 -5.633 14.222 1.00 94.75 96 THR A CA 1
ATOM 790 C C . THR A 1 96 ? 0.462 -6.561 13.202 1.00 94.75 96 THR A C 1
ATOM 792 O O . THR A 1 96 ? 1.314 -6.113 12.446 1.00 94.75 96 THR A O 1
ATOM 795 N N . ILE A 1 97 ? 0.025 -7.821 13.116 1.00 96.19 97 ILE A N 1
ATOM 796 C CA . ILE A 1 97 ? 0.488 -8.770 12.092 1.00 96.19 97 ILE A CA 1
ATOM 797 C C . ILE A 1 97 ? 0.123 -8.255 10.695 1.00 96.19 97 ILE A C 1
ATOM 799 O O . ILE A 1 97 ? 0.978 -8.199 9.818 1.00 96.19 97 ILE A O 1
ATOM 803 N N . GLY A 1 98 ? -1.114 -7.783 10.503 1.00 96.31 98 GLY A N 1
ATOM 804 C CA . GLY A 1 98 ? -1.523 -7.139 9.254 1.00 96.31 98 GLY A CA 1
ATOM 805 C C . GLY A 1 98 ? -0.692 -5.894 8.920 1.00 96.31 98 GLY A C 1
ATOM 806 O O . GLY A 1 98 ? -0.321 -5.713 7.766 1.00 96.31 98 GLY A O 1
ATOM 807 N N . GLN A 1 99 ? -0.354 -5.058 9.912 1.00 97.31 99 GLN A N 1
ATOM 808 C CA . GLN A 1 99 ? 0.564 -3.928 9.722 1.00 97.31 99 GLN A CA 1
ATOM 809 C C . GLN A 1 99 ? 1.920 -4.403 9.207 1.00 97.31 99 GLN A C 1
ATOM 811 O O . GLN A 1 99 ? 2.415 -3.820 8.252 1.00 97.31 99 GLN A O 1
ATOM 816 N N . LEU A 1 100 ? 2.490 -5.450 9.806 1.00 98.19 100 LEU A N 1
ATOM 817 C CA . LEU A 1 100 ? 3.791 -5.987 9.418 1.00 98.19 100 LEU A CA 1
ATOM 818 C C . LEU A 1 100 ? 3.769 -6.516 7.981 1.00 98.19 100 LEU A C 1
ATOM 820 O O . LEU A 1 100 ? 4.517 -6.021 7.144 1.00 98.19 100 LEU A O 1
ATOM 824 N N . ILE A 1 101 ? 2.861 -7.450 7.681 1.00 98.00 101 ILE A N 1
ATOM 825 C CA . ILE A 1 101 ? 2.777 -8.104 6.368 1.00 98.00 101 ILE A CA 1
ATOM 826 C C . ILE A 1 101 ? 2.557 -7.071 5.259 1.00 98.00 101 ILE A C 1
ATOM 828 O O . ILE A 1 101 ? 3.294 -7.047 4.278 1.00 98.00 101 ILE A O 1
ATOM 832 N N . PHE A 1 102 ? 1.567 -6.185 5.410 1.00 98.38 102 PHE A N 1
ATOM 833 C CA . PHE A 1 102 ? 1.254 -5.225 4.353 1.00 98.38 102 PHE A CA 1
ATOM 834 C C . PHE A 1 102 ? 2.273 -4.087 4.251 1.00 98.38 102 PHE A C 1
ATOM 836 O O . PHE A 1 102 ? 2.477 -3.580 3.151 1.00 98.38 102 PHE A O 1
ATOM 843 N N . ALA A 1 103 ? 2.919 -3.679 5.351 1.00 98.50 103 ALA A N 1
ATOM 844 C CA . ALA A 1 103 ? 3.993 -2.689 5.281 1.00 98.50 103 ALA A CA 1
ATOM 845 C C . ALA A 1 103 ? 5.222 -3.256 4.568 1.00 98.50 103 ALA A C 1
ATOM 847 O O . ALA A 1 103 ? 5.784 -2.561 3.727 1.00 98.50 103 ALA A O 1
ATOM 848 N N . MET A 1 104 ? 5.584 -4.516 4.838 1.00 98.44 104 MET A N 1
ATOM 849 C CA . MET A 1 104 ? 6.620 -5.220 4.080 1.00 98.44 104 MET A CA 1
ATOM 850 C C . MET A 1 104 ? 6.237 -5.318 2.601 1.00 98.44 104 MET A C 1
ATOM 852 O O . MET A 1 104 ? 7.024 -4.939 1.742 1.00 98.44 104 MET A O 1
ATOM 856 N N . TYR A 1 105 ? 5.007 -5.748 2.307 1.00 98.06 105 TYR A N 1
ATOM 857 C CA . TYR A 1 105 ? 4.520 -5.922 0.939 1.00 98.06 105 TYR A CA 1
ATOM 858 C C . TYR A 1 105 ? 4.551 -4.624 0.121 1.00 98.06 105 TYR A C 1
ATOM 860 O O . TYR A 1 105 ? 5.125 -4.582 -0.963 1.00 98.06 105 TYR A O 1
ATOM 868 N N . LEU A 1 106 ? 3.970 -3.539 0.644 1.00 98.38 106 LEU A N 1
ATOM 869 C CA . LEU A 1 106 ? 3.915 -2.267 -0.078 1.00 98.38 106 LEU A CA 1
ATOM 870 C C . LEU A 1 106 ? 5.267 -1.555 -0.133 1.00 98.38 106 LEU A C 1
ATOM 872 O O . LEU A 1 106 ? 5.543 -0.895 -1.132 1.00 98.38 106 LEU A O 1
ATOM 876 N N . ARG A 1 107 ? 6.121 -1.713 0.888 1.00 97.94 107 ARG A N 1
ATOM 877 C CA . ARG A 1 107 ? 7.513 -1.258 0.807 1.00 97.94 107 ARG A CA 1
ATOM 878 C C . ARG A 1 107 ? 8.250 -1.968 -0.315 1.00 97.94 107 ARG A C 1
ATOM 880 O O . ARG A 1 107 ? 8.878 -1.293 -1.117 1.00 97.94 107 ARG A O 1
ATOM 887 N N . PHE A 1 108 ? 8.173 -3.298 -0.357 1.00 97.81 108 PHE A N 1
ATOM 888 C CA . PHE A 1 108 ? 8.861 -4.114 -1.352 1.00 97.81 108 PHE A CA 1
ATOM 889 C C . PHE A 1 108 ? 8.487 -3.666 -2.768 1.00 97.81 108 PHE A C 1
ATOM 891 O O . PHE A 1 108 ? 9.361 -3.318 -3.553 1.00 97.81 108 PHE A O 1
ATOM 898 N N . ILE A 1 109 ? 7.187 -3.560 -3.062 1.00 97.81 109 ILE A N 1
ATOM 899 C CA . ILE A 1 109 ? 6.717 -3.099 -4.374 1.00 97.81 109 ILE A CA 1
ATOM 900 C C . ILE A 1 109 ? 7.186 -1.670 -4.682 1.00 97.81 109 ILE A C 1
ATOM 902 O O . ILE A 1 109 ? 7.637 -1.410 -5.791 1.00 97.81 109 ILE A O 1
ATOM 906 N N . ALA A 1 110 ? 7.114 -0.742 -3.723 1.00 97.69 110 ALA A N 1
ATOM 907 C CA . ALA A 1 110 ? 7.548 0.639 -3.944 1.00 97.69 110 ALA A CA 1
ATOM 908 C C . ALA A 1 110 ? 9.067 0.770 -4.149 1.00 97.69 110 ALA A C 1
ATOM 910 O O . ALA A 1 110 ? 9.496 1.590 -4.955 1.00 97.69 110 ALA A O 1
ATOM 911 N N . PHE A 1 111 ? 9.865 -0.037 -3.447 1.00 97.25 111 PHE A N 1
ATOM 912 C CA . PHE A 1 111 ? 11.320 -0.070 -3.580 1.00 97.25 111 PHE A CA 1
ATOM 913 C C . PHE A 1 111 ? 11.723 -0.584 -4.966 1.00 97.25 111 PHE A C 1
ATOM 915 O O . PHE A 1 111 ? 12.405 0.111 -5.715 1.00 97.25 111 PHE A O 1
ATOM 922 N N . TRP A 1 112 ? 11.218 -1.760 -5.346 1.00 95.94 112 TRP A N 1
ATOM 923 C CA . TRP A 1 112 ? 11.543 -2.399 -6.623 1.00 95.94 112 TRP A CA 1
ATOM 924 C C . TRP A 1 112 ? 10.882 -1.727 -7.831 1.00 95.94 112 TRP A C 1
ATOM 926 O O . TRP A 1 112 ? 11.237 -2.023 -8.964 1.00 95.94 112 TRP A O 1
ATOM 936 N N . ALA A 1 113 ? 9.952 -0.793 -7.629 1.00 96.00 113 ALA A N 1
ATOM 937 C CA . ALA A 1 113 ? 9.421 0.023 -8.717 1.00 96.00 113 ALA A CA 1
ATOM 938 C C . ALA A 1 113 ? 10.426 1.065 -9.239 1.00 96.00 113 ALA A C 1
ATOM 940 O O . ALA A 1 113 ? 10.204 1.598 -10.329 1.00 96.00 113 ALA A O 1
ATOM 941 N N . VAL A 1 114 ? 11.492 1.376 -8.489 1.00 95.00 114 VAL A N 1
ATOM 942 C CA . VAL A 1 114 ? 12.507 2.360 -8.889 1.00 95.00 114 VAL A CA 1
ATOM 943 C C . VAL A 1 114 ? 13.540 1.713 -9.826 1.00 95.00 114 VAL A C 1
ATOM 945 O O . VAL A 1 114 ? 14.171 0.729 -9.433 1.00 95.00 114 VAL A O 1
ATOM 948 N N . PRO A 1 115 ? 13.754 2.256 -11.041 1.00 93.19 115 PRO A N 1
ATOM 949 C CA . PRO A 1 115 ? 14.717 1.709 -11.994 1.00 93.19 115 PRO A CA 1
ATOM 950 C C . PRO A 1 115 ? 16.159 1.822 -11.489 1.00 93.19 115 PRO A C 1
ATOM 952 O O . PRO A 1 115 ? 16.589 2.904 -11.087 1.00 93.19 115 PRO A O 1
ATOM 955 N N . GLN A 1 116 ? 16.915 0.727 -11.585 1.00 88.81 116 GLN A N 1
ATOM 956 C CA . GLN A 1 116 ? 18.361 0.705 -11.302 1.00 88.81 116 GLN A CA 1
ATOM 957 C C . GLN A 1 116 ? 19.225 0.791 -12.562 1.00 88.81 116 GLN A C 1
ATOM 959 O O . GLN A 1 116 ? 20.437 0.965 -12.483 1.00 88.81 116 GLN A O 1
ATOM 964 N N . ASP A 1 117 ? 18.609 0.644 -13.729 1.00 86.69 117 ASP A N 1
ATOM 965 C CA . ASP A 1 117 ? 19.313 0.677 -14.998 1.00 86.69 117 ASP A CA 1
ATOM 966 C C . ASP A 1 117 ? 19.783 2.107 -15.326 1.00 86.69 117 ASP A C 1
ATOM 968 O O . ASP A 1 117 ? 18.948 3.020 -15.321 1.00 86.69 117 ASP A O 1
ATOM 972 N N . PRO A 1 118 ? 21.070 2.310 -15.675 1.00 86.94 118 PRO A N 1
ATOM 973 C CA . PRO A 1 118 ? 21.633 3.621 -16.004 1.00 86.94 118 PRO A CA 1
ATOM 974 C C . PRO A 1 118 ? 20.869 4.409 -17.077 1.00 86.94 118 PRO A C 1
ATOM 976 O O . PRO A 1 118 ? 20.924 5.636 -17.089 1.00 86.94 118 PRO A O 1
ATOM 979 N N . ARG A 1 119 ? 20.141 3.728 -17.973 1.00 87.62 119 ARG A N 1
ATOM 980 C CA . ARG A 1 119 ? 19.322 4.357 -19.024 1.00 87.62 119 ARG A CA 1
ATOM 981 C C . ARG A 1 119 ? 18.129 5.133 -18.467 1.00 87.62 119 ARG A C 1
ATOM 983 O O . ARG A 1 119 ? 17.665 6.073 -19.107 1.00 87.62 119 ARG A O 1
ATOM 990 N N . PHE A 1 120 ? 17.619 4.728 -17.302 1.00 84.25 120 PHE A N 1
ATOM 991 C CA . PHE A 1 120 ? 16.385 5.259 -16.710 1.00 84.25 120 PHE A CA 1
ATOM 992 C C . PHE A 1 120 ? 16.565 5.768 -15.275 1.00 84.25 120 PHE A C 1
ATOM 994 O O . PHE A 1 120 ? 15.666 6.417 -14.738 1.00 84.25 120 PHE A O 1
ATOM 1001 N N . SER A 1 121 ? 17.687 5.450 -14.627 1.00 80.06 121 SER A N 1
ATOM 1002 C CA . SER A 1 121 ? 17.920 5.766 -13.223 1.00 80.06 121 SER A CA 1
ATOM 1003 C C . SER A 1 121 ? 18.151 7.260 -13.003 1.00 80.06 121 SER A C 1
ATOM 1005 O O . SER A 1 121 ? 18.927 7.903 -13.710 1.00 80.06 121 SER A O 1
ATOM 1007 N N . LEU A 1 122 ? 17.522 7.795 -11.959 1.00 79.81 122 LEU A N 1
ATOM 1008 C CA . LEU A 1 122 ? 17.855 9.101 -11.389 1.00 79.81 122 LEU A CA 1
ATOM 1009 C C . LEU A 1 122 ? 19.192 9.028 -10.627 1.00 79.81 122 LEU A C 1
ATOM 1011 O O . LEU A 1 122 ? 19.640 7.927 -10.304 1.00 79.81 122 LEU A O 1
ATOM 1015 N N . PRO A 1 123 ? 19.808 10.168 -10.252 1.00 83.88 123 PRO A N 1
ATOM 1016 C CA . PRO A 1 123 ? 20.914 10.160 -9.299 1.00 83.88 123 PRO A CA 1
ATOM 1017 C C . PRO A 1 123 ? 20.516 9.450 -7.994 1.00 83.88 123 PRO A C 1
ATOM 1019 O O . PRO A 1 123 ? 19.456 9.730 -7.434 1.00 83.88 123 PRO A O 1
ATOM 1022 N N . TRP A 1 124 ? 21.373 8.548 -7.507 1.00 83.50 124 TRP A N 1
ATOM 1023 C CA . TRP A 1 124 ? 21.165 7.749 -6.286 1.00 83.50 124 TRP A CA 1
ATOM 1024 C C . TRP A 1 124 ? 19.861 6.920 -6.275 1.00 83.50 124 TRP A C 1
ATOM 1026 O O . TRP A 1 124 ? 19.066 7.026 -5.329 1.00 83.50 124 TRP A O 1
ATOM 1036 N N . PRO A 1 125 ? 19.633 6.057 -7.283 1.00 91.12 125 PRO A N 1
ATOM 1037 C CA . PRO A 1 125 ? 18.365 5.341 -7.450 1.00 91.12 125 PRO A CA 1
ATOM 1038 C C . PRO A 1 125 ? 18.034 4.460 -6.236 1.00 91.12 125 PRO A C 1
ATOM 1040 O O . PRO A 1 125 ? 16.898 4.454 -5.765 1.00 91.12 125 PRO A O 1
ATOM 1043 N N . THR A 1 126 ? 19.039 3.818 -5.638 1.00 92.56 126 THR A N 1
ATOM 1044 C CA . THR A 1 126 ? 18.913 3.013 -4.414 1.00 92.56 126 THR A CA 1
ATOM 1045 C C . THR A 1 126 ? 18.435 3.821 -3.201 1.00 92.56 126 THR A C 1
ATOM 1047 O O . THR A 1 126 ? 17.589 3.367 -2.428 1.00 92.56 126 THR A O 1
ATOM 1050 N N . GLY A 1 127 ? 18.938 5.047 -3.024 1.00 92.94 127 GLY A N 1
ATOM 1051 C CA . GLY A 1 127 ? 18.509 5.922 -1.929 1.00 92.94 127 GLY A CA 1
ATOM 1052 C C . GLY A 1 127 ? 17.061 6.383 -2.105 1.00 92.94 127 GLY A C 1
ATOM 1053 O O . GLY A 1 127 ? 16.271 6.352 -1.160 1.00 92.94 127 GLY A O 1
ATOM 1054 N N . ILE A 1 128 ? 16.696 6.742 -3.338 1.00 93.69 128 ILE A N 1
ATOM 1055 C CA . ILE A 1 128 ? 15.330 7.120 -3.715 1.00 93.69 128 ILE A CA 1
ATOM 1056 C C . ILE A 1 128 ? 14.357 5.950 -3.495 1.00 93.69 128 ILE A C 1
ATOM 1058 O O . ILE A 1 128 ? 13.281 6.151 -2.924 1.00 93.69 128 ILE A O 1
ATOM 1062 N N . ALA A 1 129 ? 14.750 4.729 -3.873 1.00 95.81 129 ALA A N 1
ATOM 1063 C CA . ALA A 1 129 ? 13.987 3.507 -3.624 1.00 95.81 129 ALA A CA 1
ATOM 1064 C C . ALA A 1 129 ? 13.701 3.304 -2.130 1.00 95.81 129 ALA A C 1
ATOM 1066 O O . ALA A 1 129 ? 12.553 3.064 -1.750 1.00 95.81 129 ALA A O 1
ATOM 1067 N N . GLY A 1 130 ? 14.709 3.492 -1.270 1.00 96.62 130 GLY A N 1
ATOM 1068 C CA . GLY A 1 130 ? 14.545 3.450 0.186 1.00 96.62 130 GLY A CA 1
ATOM 1069 C C . GLY A 1 130 ? 13.556 4.496 0.714 1.00 96.62 130 GLY A C 1
ATOM 1070 O O . GLY A 1 130 ? 12.685 4.180 1.522 1.00 96.62 130 GLY A O 1
ATOM 1071 N N . ILE A 1 131 ? 13.614 5.737 0.216 1.00 96.50 131 ILE A N 1
ATOM 1072 C CA . ILE A 1 131 ? 12.685 6.806 0.627 1.00 96.50 131 ILE A CA 1
ATOM 1073 C C . ILE A 1 131 ? 11.238 6.447 0.262 1.00 96.50 131 ILE A C 1
ATOM 1075 O O . ILE A 1 131 ? 10.351 6.516 1.119 1.00 96.50 131 ILE A O 1
ATOM 1079 N N . PHE A 1 132 ? 10.979 6.043 -0.985 1.00 96.56 132 PHE A N 1
ATOM 1080 C CA . PHE A 1 132 ? 9.632 5.654 -1.418 1.00 96.56 132 PHE A CA 1
ATOM 1081 C C . PHE A 1 132 ? 9.140 4.383 -0.720 1.00 96.56 132 PHE A C 1
ATOM 1083 O O . PHE A 1 132 ? 7.983 4.328 -0.291 1.00 96.56 132 PHE A O 1
ATOM 1090 N N . GLY A 1 133 ? 10.024 3.403 -0.530 1.00 97.81 133 GLY A N 1
ATOM 1091 C CA . GLY A 1 133 ? 9.758 2.193 0.237 1.00 97.81 133 GLY A CA 1
ATOM 1092 C C . GLY A 1 133 ? 9.330 2.498 1.675 1.00 97.81 133 GLY A C 1
ATOM 1093 O O . GLY A 1 133 ? 8.254 2.075 2.112 1.00 97.81 133 GLY A O 1
ATOM 1094 N N . GLY A 1 134 ? 10.119 3.280 2.408 1.00 98.19 134 GLY A N 1
ATOM 1095 C CA . GLY A 1 134 ? 9.815 3.635 3.791 1.00 98.19 134 GLY A CA 1
ATOM 1096 C C . GLY A 1 134 ? 8.582 4.537 3.923 1.00 98.19 134 GLY A C 1
ATOM 1097 O O . GLY A 1 134 ? 7.802 4.375 4.868 1.00 98.19 134 GLY A O 1
ATOM 1098 N N . LEU A 1 135 ? 8.330 5.431 2.955 1.00 98.12 135 LEU A N 1
ATOM 1099 C CA . LEU A 1 135 ? 7.072 6.183 2.849 1.00 98.12 135 LEU A CA 1
ATOM 1100 C C . LEU A 1 135 ? 5.868 5.240 2.728 1.00 98.12 135 LEU A C 1
ATOM 1102 O O . LEU A 1 135 ? 4.886 5.399 3.463 1.00 98.12 135 LEU A O 1
ATOM 1106 N N . ALA A 1 136 ? 5.948 4.244 1.841 1.00 98.25 136 ALA A N 1
ATOM 1107 C CA . ALA A 1 136 ? 4.901 3.247 1.648 1.00 98.25 136 ALA A CA 1
ATOM 1108 C C . ALA A 1 136 ? 4.680 2.401 2.915 1.00 98.25 136 ALA A C 1
ATOM 1110 O O . ALA A 1 136 ? 3.529 2.206 3.326 1.00 98.25 136 ALA A O 1
ATOM 1111 N N . ALA A 1 137 ? 5.754 1.973 3.592 1.00 98.50 137 ALA A N 1
ATOM 1112 C CA . ALA A 1 137 ? 5.680 1.256 4.866 1.00 98.50 137 ALA A CA 1
ATOM 1113 C C . ALA A 1 137 ? 4.959 2.087 5.939 1.00 98.50 137 ALA A C 1
ATOM 1115 O O . ALA A 1 137 ? 3.954 1.650 6.504 1.00 98.50 137 ALA A O 1
ATOM 1116 N N . ALA A 1 138 ? 5.423 3.315 6.188 1.00 98.19 138 ALA A N 1
ATOM 1117 C CA . ALA A 1 138 ? 4.860 4.200 7.204 1.00 98.19 138 ALA A CA 1
ATOM 1118 C C . ALA A 1 138 ? 3.394 4.556 6.924 1.00 98.19 138 ALA A C 1
ATOM 1120 O O . ALA A 1 138 ? 2.561 4.537 7.836 1.00 98.19 138 ALA A O 1
ATOM 1121 N N . TRP A 1 139 ? 3.059 4.842 5.661 1.00 97.62 139 TRP A N 1
ATOM 1122 C CA . TRP A 1 139 ? 1.686 5.095 5.233 1.00 97.62 139 TRP A CA 1
ATOM 1123 C C . TRP A 1 139 ? 0.787 3.887 5.499 1.00 97.62 139 TRP A C 1
ATOM 1125 O O . TRP A 1 139 ? -0.317 4.040 6.030 1.00 97.62 139 TRP A O 1
ATOM 1135 N N . THR A 1 140 ? 1.272 2.683 5.201 1.00 98.12 140 THR A N 1
ATOM 1136 C CA . THR A 1 140 ? 0.540 1.435 5.433 1.00 98.12 140 THR A CA 1
ATOM 1137 C C . THR A 1 140 ? 0.313 1.189 6.918 1.00 98.12 140 THR A C 1
ATOM 1139 O O . THR A 1 140 ? -0.825 0.980 7.346 1.00 98.12 140 THR A O 1
ATOM 1142 N N . VAL A 1 141 ? 1.365 1.308 7.733 1.00 97.69 141 VAL A N 1
ATOM 1143 C CA . VAL A 1 141 ? 1.285 1.179 9.194 1.00 97.69 141 VAL A CA 1
ATOM 1144 C C . VAL A 1 141 ? 0.271 2.163 9.767 1.00 97.69 141 VAL A C 1
ATOM 1146 O O . VAL A 1 141 ? -0.586 1.754 10.552 1.00 97.69 141 VAL A O 1
ATOM 1149 N N . ALA A 1 142 ? 0.326 3.431 9.361 1.00 95.94 142 ALA A N 1
ATOM 1150 C CA . ALA A 1 142 ? -0.592 4.463 9.826 1.00 95.94 142 ALA A CA 1
ATOM 1151 C C . ALA A 1 142 ? -2.053 4.148 9.469 1.00 95.94 142 ALA A C 1
ATOM 1153 O O . ALA A 1 142 ? -2.912 4.150 10.350 1.00 95.94 142 ALA A O 1
ATOM 1154 N N . ASN A 1 143 ? -2.341 3.828 8.204 1.00 95.56 143 ASN A N 1
ATOM 1155 C CA . ASN A 1 143 ? -3.713 3.600 7.745 1.00 95.56 143 ASN A CA 1
ATOM 1156 C C . ASN A 1 143 ? -4.318 2.295 8.282 1.00 95.56 143 ASN A C 1
ATOM 1158 O O . ASN A 1 143 ? -5.511 2.259 8.585 1.00 95.56 143 ASN A O 1
ATOM 1162 N N . ILE A 1 144 ? -3.525 1.227 8.435 1.00 95.50 144 ILE A N 1
ATOM 1163 C CA . ILE A 1 144 ? -3.996 0.015 9.118 1.00 95.50 144 ILE A CA 1
ATOM 1164 C C . ILE A 1 144 ? -4.158 0.310 10.605 1.00 95.50 144 ILE A C 1
ATOM 1166 O O . ILE A 1 144 ? -5.135 -0.117 11.205 1.00 95.50 144 ILE A O 1
ATOM 1170 N N . GLY A 1 145 ? -3.231 1.027 11.234 1.00 92.19 145 GLY A N 1
ATOM 1171 C CA . GLY A 1 145 ? -3.265 1.297 12.669 1.00 92.19 145 GLY A CA 1
ATOM 1172 C C . GLY A 1 145 ? -4.450 2.160 13.109 1.00 92.19 145 GLY A C 1
ATOM 1173 O O . GLY A 1 145 ? -5.001 1.927 14.199 1.00 92.19 145 GLY A O 1
ATOM 1174 N N . ASP A 1 146 ? -4.830 3.113 12.255 1.00 91.06 146 ASP A N 1
ATOM 1175 C CA . ASP A 1 146 ? -5.914 4.057 12.477 1.00 91.06 146 ASP A CA 1
ATOM 1176 C C . ASP A 1 146 ? -7.272 3.351 12.382 1.00 91.06 146 ASP A C 1
ATOM 1178 O O . ASP A 1 146 ? -7.556 2.521 11.515 1.00 91.06 146 ASP A O 1
ATOM 1182 N N . LEU A 1 147 ? -8.138 3.690 13.327 1.00 85.44 147 LEU A N 1
ATOM 1183 C CA . LEU A 1 147 ? -9.528 3.264 13.384 1.00 85.44 147 LEU A CA 1
ATOM 1184 C C . LEU A 1 147 ? -10.376 4.489 13.686 1.00 85.44 147 LEU A C 1
ATOM 1186 O O . LEU A 1 147 ? -9.903 5.426 14.322 1.00 85.44 147 LEU A O 1
ATOM 1190 N N . GLY A 1 148 ? -11.658 4.462 13.327 1.00 82.62 148 GLY A N 1
ATOM 1191 C CA . GLY A 1 148 ? -12.569 5.592 13.560 1.00 82.62 148 GLY A CA 1
ATOM 1192 C C . GLY A 1 148 ? -12.680 6.065 15.021 1.00 82.62 148 GLY A C 1
ATOM 1193 O O . GLY A 1 148 ? -13.300 7.089 15.271 1.00 82.62 148 GLY A O 1
ATOM 1194 N N . TYR A 1 149 ? -12.082 5.346 15.977 1.00 83.69 149 TYR A N 1
ATOM 1195 C CA . TYR A 1 149 ? -12.074 5.637 17.412 1.00 83.69 149 TYR A CA 1
ATOM 1196 C C . TYR A 1 149 ? -10.675 5.660 18.061 1.00 83.69 149 TYR A C 1
ATOM 1198 O O . TYR A 1 149 ? -10.559 5.937 19.256 1.00 83.69 149 TYR A O 1
ATOM 1206 N N . ARG A 1 150 ? -9.600 5.337 17.330 1.00 88.56 150 ARG A N 1
ATOM 1207 C CA . ARG A 1 150 ? -8.221 5.398 17.844 1.00 88.56 150 ARG A CA 1
ATOM 1208 C C . ARG A 1 150 ? -7.257 5.828 16.755 1.00 88.56 150 ARG A C 1
ATOM 1210 O O . ARG A 1 150 ? -7.395 5.423 15.605 1.00 88.56 150 ARG A O 1
ATOM 1217 N N . LYS A 1 151 ? -6.251 6.597 17.147 1.00 91.06 151 LYS A N 1
ATOM 1218 C CA . LYS A 1 151 ? -5.264 7.162 16.233 1.00 91.06 151 LYS A CA 1
ATOM 1219 C C . LYS A 1 151 ? -3.877 7.098 16.860 1.00 91.06 151 LYS A C 1
ATOM 1221 O O . LYS A 1 151 ? -3.742 7.246 18.077 1.00 91.06 151 LYS A O 1
ATOM 1226 N N . GLY A 1 152 ? -2.868 6.838 16.041 1.00 89.88 152 GLY A N 1
ATOM 1227 C CA . GLY A 1 152 ? -1.459 6.950 16.419 1.00 89.88 152 GLY A CA 1
ATOM 1228 C C . GLY A 1 152 ? -0.805 8.159 15.760 1.00 89.88 152 GLY A C 1
ATOM 1229 O O . GLY A 1 152 ? -1.415 8.854 14.944 1.00 89.88 152 GLY A O 1
ATOM 1230 N N . ASN A 1 153 ? 0.450 8.424 16.111 1.00 91.81 153 ASN A N 1
ATOM 1231 C CA . ASN A 1 153 ? 1.228 9.471 15.466 1.00 91.81 153 ASN A CA 1
ATOM 1232 C C . ASN A 1 153 ? 1.769 8.970 14.121 1.00 91.81 153 ASN A C 1
ATOM 1234 O O . ASN A 1 153 ? 2.760 8.240 14.065 1.00 91.81 153 ASN A O 1
ATOM 1238 N N . THR A 1 154 ? 1.134 9.397 13.031 1.00 93.69 154 THR A N 1
ATOM 1239 C CA . THR A 1 154 ? 1.565 9.062 11.667 1.00 93.69 154 THR A CA 1
ATOM 1240 C C . THR A 1 154 ? 2.950 9.624 11.344 1.00 93.69 154 THR A C 1
ATOM 1242 O O . THR A 1 154 ? 3.726 8.965 10.660 1.00 93.69 154 THR A O 1
ATOM 1245 N N . ARG A 1 155 ? 3.306 10.793 11.899 1.00 94.94 155 ARG A N 1
ATOM 1246 C CA . ARG A 1 155 ? 4.657 11.360 11.766 1.00 94.94 155 ARG A CA 1
ATOM 1247 C C . ARG A 1 155 ? 5.693 10.497 12.476 1.00 94.94 155 ARG A C 1
ATOM 1249 O O . ARG A 1 155 ? 6.782 10.321 11.956 1.00 94.94 155 ARG A O 1
ATOM 1256 N N . GLY A 1 156 ? 5.339 9.924 13.627 1.00 95.44 156 GLY A N 1
ATOM 1257 C CA . GLY A 1 156 ? 6.199 8.981 14.344 1.00 95.44 156 GLY A CA 1
ATOM 1258 C C . GLY A 1 156 ? 6.494 7.731 13.515 1.00 95.44 156 GLY A C 1
ATOM 1259 O O . GLY A 1 156 ? 7.648 7.337 13.409 1.00 95.44 156 GLY A O 1
ATOM 1260 N N . ALA A 1 157 ? 5.472 7.159 12.868 1.00 96.81 157 ALA A N 1
ATOM 1261 C CA . ALA A 1 157 ? 5.650 6.032 11.948 1.00 96.81 157 ALA A CA 1
ATOM 1262 C C . ALA A 1 157 ? 6.596 6.380 10.787 1.00 96.81 157 ALA A C 1
ATOM 1264 O O . ALA A 1 157 ? 7.467 5.587 10.448 1.00 96.81 157 ALA A O 1
ATOM 1265 N N . PHE A 1 158 ? 6.440 7.579 10.214 1.00 97.38 158 PHE A N 1
ATOM 1266 C CA . PHE A 1 158 ? 7.287 8.069 9.129 1.00 97.38 158 PHE A CA 1
ATOM 1267 C C . PHE A 1 158 ? 8.740 8.270 9.565 1.00 97.38 158 PHE A C 1
ATOM 1269 O O . PHE A 1 158 ? 9.637 7.727 8.932 1.00 97.38 158 PHE A O 1
ATOM 1276 N N . ILE A 1 159 ? 8.970 8.985 10.669 1.00 97.44 159 ILE A N 1
ATOM 1277 C CA . ILE A 1 15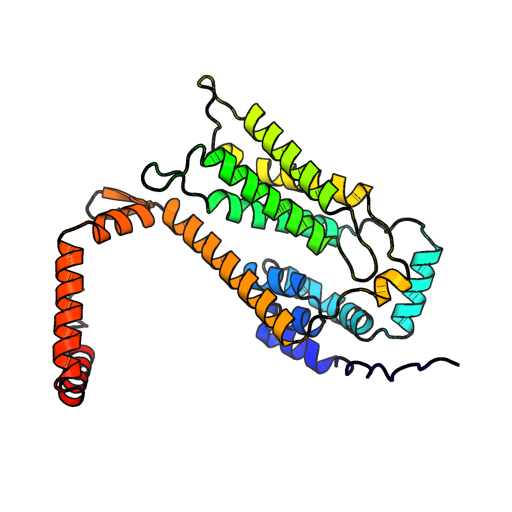9 ? 10.316 9.191 11.219 1.00 97.44 159 ILE A CA 1
ATOM 1278 C C . ILE A 1 159 ? 10.963 7.839 11.531 1.00 97.44 159 ILE A C 1
ATOM 1280 O O . ILE A 1 159 ? 12.103 7.617 11.150 1.00 97.44 159 ILE A O 1
ATOM 1284 N N . GLY A 1 160 ? 10.225 6.920 12.162 1.00 97.56 160 GLY A N 1
ATOM 1285 C CA . GLY A 1 160 ? 10.717 5.576 12.457 1.00 97.56 160 GLY A CA 1
ATOM 1286 C C . GLY A 1 160 ? 11.136 4.809 11.201 1.00 97.56 160 GLY A C 1
ATOM 1287 O O . GLY A 1 160 ? 12.227 4.250 11.172 1.00 97.56 160 GLY A O 1
ATOM 1288 N N . ALA A 1 161 ? 10.309 4.831 10.150 1.00 98.25 161 ALA A N 1
ATOM 1289 C CA . ALA A 1 161 ? 10.653 4.210 8.873 1.00 98.25 161 ALA A CA 1
ATOM 1290 C C . ALA A 1 161 ? 11.910 4.844 8.258 1.00 98.25 161 ALA A C 1
ATOM 1292 O O . ALA A 1 161 ? 12.844 4.125 7.934 1.00 98.25 161 ALA A O 1
ATOM 1293 N N . MET A 1 162 ? 11.973 6.176 8.159 1.00 98.19 162 MET A N 1
ATOM 1294 C CA . MET A 1 162 ? 13.104 6.887 7.545 1.00 98.19 162 MET A CA 1
ATOM 1295 C C . MET A 1 162 ? 14.415 6.713 8.309 1.00 98.19 162 MET A C 1
ATOM 1297 O O . MET A 1 162 ? 15.464 6.562 7.691 1.00 98.19 162 MET A O 1
ATOM 1301 N N . VAL A 1 163 ? 14.368 6.698 9.644 1.00 98.06 163 VAL A N 1
ATOM 1302 C CA . VAL A 1 163 ? 15.544 6.392 10.466 1.00 98.06 163 VAL A CA 1
ATOM 1303 C C . VAL A 1 163 ? 16.036 4.981 10.162 1.00 98.06 163 VAL A C 1
ATOM 1305 O O . VAL A 1 163 ? 17.232 4.790 9.971 1.00 98.06 163 VAL A O 1
ATOM 1308 N N . MET A 1 164 ? 15.133 4.002 10.067 1.00 98.31 164 MET A N 1
ATOM 1309 C CA . MET A 1 164 ? 15.531 2.631 9.755 1.00 98.31 164 MET A CA 1
ATOM 1310 C C . MET A 1 164 ? 16.073 2.487 8.326 1.00 98.31 164 MET A C 1
ATOM 1312 O O . MET A 1 164 ? 17.072 1.800 8.145 1.00 98.31 164 MET A O 1
ATOM 1316 N N . GLU A 1 165 ? 15.482 3.160 7.333 1.00 97.75 165 GLU A N 1
ATOM 1317 C CA . GLU A 1 165 ? 16.020 3.205 5.961 1.00 97.75 165 GLU A CA 1
ATOM 1318 C C . GLU A 1 165 ? 17.442 3.790 5.953 1.00 97.75 165 GLU A C 1
ATOM 1320 O O . GLU A 1 165 ? 18.353 3.195 5.386 1.00 97.75 165 GLU A O 1
ATOM 1325 N N . ALA A 1 166 ? 17.679 4.904 6.655 1.00 96.94 166 ALA A N 1
ATOM 1326 C CA . ALA A 1 166 ? 19.008 5.511 6.748 1.00 96.94 166 ALA A CA 1
ATOM 1327 C C . ALA A 1 166 ? 20.034 4.589 7.433 1.00 96.94 166 ALA A C 1
ATOM 1329 O O . ALA A 1 166 ? 21.174 4.493 6.980 1.00 96.94 166 ALA A O 1
ATOM 1330 N N . LEU A 1 167 ? 19.630 3.889 8.499 1.00 97.50 167 LEU A N 1
ATOM 1331 C CA . LEU A 1 167 ? 20.481 2.915 9.185 1.00 97.50 167 LEU A CA 1
ATOM 1332 C C . LEU A 1 167 ? 20.822 1.723 8.285 1.00 97.50 167 LEU A C 1
ATOM 1334 O O . LEU A 1 167 ? 21.978 1.313 8.244 1.00 97.50 167 LEU A O 1
ATOM 1338 N N . LEU A 1 168 ? 19.850 1.191 7.540 1.00 96.94 168 LEU A N 1
ATOM 1339 C CA . LEU A 1 168 ? 20.075 0.099 6.588 1.00 96.94 168 LEU A CA 1
ATOM 1340 C C . LEU A 1 168 ? 20.979 0.539 5.437 1.00 96.94 168 LEU A C 1
ATOM 1342 O O . LEU A 1 168 ? 21.937 -0.157 5.121 1.00 96.94 168 LEU A O 1
ATOM 1346 N N . ALA A 1 169 ? 20.730 1.717 4.863 1.00 95.19 169 ALA A N 1
ATOM 1347 C CA . ALA A 1 169 ? 21.567 2.274 3.808 1.00 95.19 169 ALA A CA 1
ATOM 1348 C C . ALA A 1 169 ? 23.010 2.516 4.270 1.00 95.19 169 ALA A C 1
ATOM 1350 O O . ALA A 1 169 ? 23.917 2.434 3.456 1.00 95.19 169 ALA A O 1
ATOM 1351 N N . ALA A 1 170 ? 23.242 2.820 5.552 1.00 94.81 170 ALA A N 1
ATOM 1352 C CA . ALA A 1 170 ? 24.588 2.924 6.115 1.00 94.81 170 ALA A CA 1
ATOM 1353 C C . ALA A 1 170 ? 25.221 1.548 6.380 1.00 94.81 170 ALA A C 1
ATOM 1355 O O . ALA A 1 170 ? 26.403 1.362 6.110 1.00 94.81 170 ALA A O 1
ATOM 1356 N N . ALA A 1 171 ? 24.441 0.590 6.887 1.00 95.19 171 ALA A N 1
ATOM 1357 C CA . ALA A 1 171 ? 24.915 -0.747 7.243 1.00 95.19 171 ALA A CA 1
ATOM 1358 C C . ALA A 1 171 ? 25.199 -1.649 6.031 1.00 95.19 171 ALA A C 1
ATOM 1360 O O . ALA A 1 171 ? 25.963 -2.601 6.148 1.00 95.19 171 ALA A O 1
ATOM 1361 N N . LEU A 1 172 ? 24.570 -1.370 4.888 1.00 95.25 172 LEU A N 1
ATOM 1362 C CA . LEU A 1 172 ? 24.683 -2.153 3.656 1.00 95.25 172 LEU A CA 1
ATOM 1363 C C . LEU A 1 172 ? 25.604 -1.501 2.614 1.00 95.25 172 LEU A C 1
ATOM 1365 O O . LEU A 1 172 ? 25.508 -1.836 1.434 1.00 95.25 172 LEU A O 1
ATOM 1369 N N . ARG A 1 173 ? 26.466 -0.563 3.029 1.00 93.06 173 ARG A N 1
ATOM 1370 C CA . ARG A 1 173 ? 27.510 -0.026 2.148 1.00 93.06 173 ARG A CA 1
ATOM 1371 C C . ARG A 1 173 ? 28.633 -1.037 1.974 1.00 93.06 173 ARG A C 1
ATOM 1373 O O . ARG A 1 173 ? 29.054 -1.663 2.946 1.00 93.06 173 ARG A O 1
ATOM 1380 N N . ASP A 1 174 ? 29.112 -1.168 0.749 1.00 89.12 174 ASP A N 1
ATOM 1381 C CA . ASP A 1 174 ? 30.329 -1.903 0.435 1.00 89.12 174 ASP A CA 1
ATOM 1382 C C . ASP A 1 174 ? 31.591 -1.057 0.695 1.00 89.12 174 ASP A C 1
ATOM 1384 O O . ASP A 1 174 ? 31.525 0.090 1.150 1.00 89.12 174 ASP A O 1
ATOM 1388 N N . GLU A 1 175 ? 32.763 -1.634 0.419 1.00 88.50 175 GLU A N 1
ATOM 1389 C CA . GLU A 1 175 ? 34.059 -0.961 0.584 1.00 88.50 175 GLU A CA 1
ATOM 1390 C C . GLU A 1 175 ? 34.226 0.259 -0.338 1.00 88.50 175 GLU A C 1
ATOM 1392 O O . GLU A 1 175 ? 34.978 1.177 -0.010 1.00 88.50 175 GLU A O 1
ATOM 1397 N N . ALA A 1 176 ? 33.504 0.300 -1.463 1.00 86.56 176 ALA A N 1
ATOM 1398 C CA . ALA A 1 176 ? 33.472 1.437 -2.380 1.00 86.56 176 ALA A CA 1
ATOM 1399 C C . ALA A 1 176 ? 32.493 2.537 -1.923 1.00 86.56 176 ALA A C 1
ATOM 1401 O O . ALA A 1 176 ? 32.464 3.625 -2.500 1.00 86.56 176 ALA A O 1
ATOM 1402 N N . GLY A 1 177 ? 31.717 2.285 -0.864 1.00 86.12 177 GLY A N 1
ATOM 1403 C CA . GLY A 1 177 ? 30.707 3.193 -0.336 1.00 86.12 177 GLY A CA 1
ATOM 1404 C C . GLY A 1 177 ? 29.359 3.111 -1.056 1.00 86.12 177 GLY A C 1
ATOM 1405 O O . GLY A 1 177 ? 28.465 3.895 -0.719 1.00 86.12 177 GLY A O 1
ATOM 1406 N N . GLU A 1 178 ? 29.180 2.178 -1.990 1.00 88.81 178 GLU A N 1
ATOM 1407 C CA . GLU A 1 178 ? 27.924 1.932 -2.697 1.00 88.81 178 GLU A CA 1
ATOM 1408 C C . GLU A 1 178 ? 26.999 1.041 -1.864 1.00 88.81 178 GLU A C 1
ATOM 1410 O O . GLU A 1 178 ? 27.435 0.167 -1.118 1.00 88.81 178 GLU A O 1
ATOM 1415 N N . VAL A 1 179 ? 25.692 1.290 -1.938 1.00 92.25 179 VAL A N 1
ATOM 1416 C CA . VAL A 1 179 ? 24.706 0.520 -1.163 1.00 92.25 179 VAL A CA 1
ATOM 1417 C C . VAL A 1 179 ? 24.319 -0.730 -1.946 1.00 92.25 179 VAL A C 1
ATOM 1419 O O . VAL A 1 179 ? 23.827 -0.614 -3.069 1.00 92.25 179 VAL A O 1
ATOM 1422 N N . ASP A 1 180 ? 24.447 -1.910 -1.331 1.00 92.75 180 ASP A N 1
ATOM 1423 C CA . ASP A 1 180 ? 23.977 -3.180 -1.897 1.00 92.75 180 ASP A CA 1
ATOM 1424 C C . ASP A 1 180 ? 22.447 -3.141 -2.074 1.00 92.75 180 ASP A C 1
ATOM 1426 O O . ASP A 1 180 ? 21.670 -3.382 -1.144 1.00 92.75 180 ASP A O 1
ATOM 1430 N N . HIS A 1 181 ? 22.012 -2.794 -3.288 1.00 91.69 181 HIS A N 1
ATOM 1431 C CA . HIS A 1 181 ? 20.606 -2.594 -3.632 1.00 91.69 181 HIS A CA 1
ATOM 1432 C C . HIS A 1 181 ? 19.759 -3.845 -3.377 1.00 91.69 181 HIS A C 1
ATOM 1434 O O . HIS A 1 181 ? 18.620 -3.743 -2.918 1.00 91.69 181 HIS A O 1
ATOM 1440 N N . VAL A 1 182 ? 20.308 -5.032 -3.651 1.00 93.06 182 VAL A N 1
ATOM 1441 C CA . VAL A 1 182 ? 19.571 -6.294 -3.529 1.00 93.06 182 VAL A CA 1
ATOM 1442 C C . VAL A 1 182 ? 19.287 -6.589 -2.063 1.00 93.06 182 VAL A C 1
ATOM 1444 O O . VAL A 1 182 ? 18.131 -6.826 -1.711 1.00 93.06 182 VAL A O 1
ATOM 1447 N N . LYS A 1 183 ? 20.300 -6.497 -1.191 1.00 95.19 183 LYS A N 1
ATOM 1448 C CA . LYS A 1 183 ? 20.101 -6.663 0.259 1.00 95.19 183 LYS A CA 1
ATOM 1449 C C . LYS A 1 183 ? 19.230 -5.558 0.839 1.00 95.19 183 LYS A C 1
ATOM 1451 O O . LYS A 1 183 ? 18.400 -5.805 1.707 1.00 95.19 183 LYS A O 1
ATOM 1456 N N . TYR A 1 184 ? 19.360 -4.331 0.344 1.00 96.06 184 TYR A N 1
ATOM 1457 C CA . TYR A 1 184 ? 18.555 -3.220 0.840 1.00 96.06 184 TYR A CA 1
ATOM 1458 C C . TYR A 1 184 ? 17.073 -3.326 0.444 1.00 96.06 184 TYR A C 1
ATOM 1460 O O . TYR A 1 184 ? 16.191 -2.863 1.176 1.00 96.06 184 TYR A O 1
ATOM 1468 N N . GLY A 1 185 ? 16.773 -4.001 -0.665 1.00 94.88 185 GLY A N 1
ATOM 1469 C CA . GLY A 1 185 ? 15.420 -4.306 -1.128 1.00 94.88 185 GLY A CA 1
ATOM 1470 C C . GLY A 1 185 ? 14.832 -5.626 -0.623 1.00 94.88 185 GLY A C 1
ATOM 1471 O O . GLY A 1 185 ? 13.699 -5.947 -0.990 1.00 94.88 185 GLY A O 1
ATOM 1472 N N . ASP A 1 186 ? 15.568 -6.403 0.175 1.00 96.25 186 ASP A N 1
ATOM 1473 C CA . ASP A 1 186 ? 15.170 -7.759 0.555 1.00 96.25 186 ASP A CA 1
ATOM 1474 C C . ASP A 1 186 ? 14.053 -7.821 1.621 1.00 96.25 186 ASP A C 1
ATOM 1476 O O . ASP A 1 186 ? 13.529 -6.818 2.118 1.00 96.25 186 ASP A O 1
ATOM 1480 N N . ALA A 1 187 ? 13.638 -9.040 1.973 1.00 96.75 187 ALA A N 1
ATOM 1481 C CA . ALA A 1 187 ? 12.599 -9.249 2.977 1.00 96.75 187 ALA A CA 1
ATOM 1482 C C . ALA A 1 187 ? 13.043 -8.852 4.401 1.00 96.75 187 ALA A C 1
ATOM 1484 O O . ALA A 1 187 ? 12.207 -8.425 5.203 1.00 96.75 187 ALA A O 1
ATOM 1485 N N . GLY A 1 188 ? 14.333 -8.983 4.727 1.00 97.31 188 GLY A N 1
ATOM 1486 C CA . GLY A 1 188 ? 14.887 -8.654 6.039 1.00 97.31 188 GLY A CA 1
ATOM 1487 C C . GLY A 1 188 ? 14.913 -7.146 6.289 1.00 97.31 188 GLY A C 1
ATOM 1488 O O . GLY A 1 188 ? 14.475 -6.681 7.344 1.00 97.31 188 GLY A O 1
ATOM 1489 N N . SER A 1 189 ? 15.333 -6.366 5.295 1.00 97.00 189 SER A N 1
ATOM 1490 C CA . SER A 1 189 ? 15.267 -4.907 5.320 1.00 97.00 189 SER A CA 1
ATOM 1491 C C . SER A 1 189 ? 13.812 -4.432 5.431 1.00 97.00 189 SER A C 1
ATOM 1493 O O . SER A 1 189 ? 13.491 -3.598 6.285 1.00 97.00 189 SER A O 1
ATOM 1495 N N . CYS A 1 190 ? 12.899 -5.047 4.663 1.00 98.19 190 CYS A N 1
ATOM 1496 C CA . CYS A 1 190 ? 11.470 -4.758 4.731 1.00 98.19 190 CYS A CA 1
ATOM 1497 C C . CYS A 1 190 ? 10.903 -4.973 6.136 1.00 98.19 190 CYS A C 1
ATOM 1499 O O . CYS A 1 190 ? 10.119 -4.153 6.625 1.00 98.19 190 CYS A O 1
ATOM 1501 N N . PHE A 1 191 ? 11.294 -6.075 6.778 1.00 98.50 191 PHE A N 1
ATOM 1502 C CA . PHE A 1 191 ? 10.867 -6.423 8.125 1.00 98.50 191 PHE A CA 1
ATOM 1503 C C . PHE A 1 191 ? 11.279 -5.351 9.137 1.00 98.50 191 PHE A C 1
ATOM 1505 O O . PHE A 1 191 ? 10.426 -4.850 9.872 1.00 98.50 191 PHE A O 1
ATOM 1512 N N . TRP A 1 192 ? 12.551 -4.946 9.154 1.00 98.31 192 TRP A N 1
ATOM 1513 C CA . TRP A 1 192 ? 13.040 -3.978 10.139 1.00 98.31 192 TRP A CA 1
ATOM 1514 C C . TRP A 1 192 ? 12.415 -2.595 9.972 1.00 98.31 192 TRP A C 1
ATOM 1516 O O . TRP A 1 192 ? 11.987 -1.996 10.963 1.00 98.31 192 TRP A O 1
ATOM 1526 N N . VAL A 1 193 ? 12.266 -2.113 8.734 1.00 98.62 193 VAL A N 1
ATOM 1527 C CA . VAL A 1 193 ? 11.582 -0.838 8.461 1.00 98.62 193 VAL A CA 1
ATOM 1528 C C . VAL A 1 193 ? 10.139 -0.884 8.963 1.00 98.62 193 VAL A C 1
ATOM 1530 O O . VAL A 1 193 ? 9.686 0.036 9.653 1.00 98.62 193 VAL A O 1
ATOM 1533 N N . ALA A 1 194 ? 9.421 -1.976 8.687 1.00 98.56 194 ALA A N 1
ATOM 1534 C CA . ALA A 1 194 ? 8.058 -2.160 9.168 1.00 98.56 194 ALA A CA 1
ATOM 1535 C C . ALA A 1 194 ? 7.989 -2.219 10.704 1.00 98.56 194 ALA A C 1
ATOM 1537 O O . ALA A 1 194 ? 7.146 -1.546 11.298 1.00 98.56 194 ALA A O 1
ATOM 1538 N N . VAL A 1 195 ? 8.879 -2.965 11.366 1.00 98.44 195 VAL A N 1
ATOM 1539 C CA . VAL A 1 195 ? 8.915 -3.098 12.832 1.00 98.44 195 VAL A CA 1
ATOM 1540 C C . VAL A 1 195 ? 9.132 -1.750 13.511 1.00 98.44 195 VAL A C 1
ATOM 1542 O O . VAL A 1 195 ? 8.366 -1.398 14.412 1.00 98.44 195 VAL A O 1
ATOM 1545 N N . VAL A 1 196 ? 10.119 -0.968 13.069 1.00 98.25 196 VAL A N 1
ATOM 1546 C CA . VAL A 1 196 ? 10.407 0.341 13.672 1.00 98.25 196 VAL A CA 1
ATOM 1547 C C . VAL A 1 196 ? 9.248 1.314 13.438 1.00 98.25 196 VAL A C 1
ATOM 1549 O O . VAL A 1 196 ? 8.813 1.992 14.374 1.00 98.25 196 VAL A O 1
ATOM 1552 N N . ALA A 1 197 ? 8.663 1.326 12.235 1.00 98.00 197 ALA A N 1
ATOM 1553 C CA . ALA A 1 197 ? 7.481 2.135 11.939 1.00 98.00 197 ALA A CA 1
ATOM 1554 C C . ALA A 1 197 ? 6.277 1.750 12.821 1.00 98.00 197 ALA A C 1
ATOM 1556 O O . ALA A 1 197 ? 5.587 2.622 13.362 1.00 98.00 197 ALA A O 1
ATOM 1557 N N . ILE A 1 198 ? 6.033 0.448 13.013 1.00 97.38 198 ILE A N 1
ATOM 1558 C CA . ILE A 1 198 ? 4.972 -0.080 13.881 1.00 97.38 198 ILE A CA 1
ATOM 1559 C C . ILE A 1 198 ? 5.226 0.297 15.334 1.00 97.38 198 ILE A C 1
ATOM 1561 O O . ILE A 1 198 ? 4.290 0.745 15.994 1.00 97.38 198 ILE A O 1
ATOM 1565 N N . ALA A 1 199 ? 6.450 0.142 15.837 1.00 95.94 199 ALA A N 1
ATOM 1566 C CA . ALA A 1 199 ? 6.807 0.473 17.212 1.00 95.94 199 ALA A CA 1
ATOM 1567 C C . ALA A 1 199 ? 6.595 1.969 17.495 1.00 95.94 199 ALA A C 1
ATOM 1569 O O . ALA A 1 199 ? 5.897 2.327 18.450 1.00 95.94 199 ALA A O 1
ATOM 1570 N N . ALA A 1 200 ? 7.088 2.839 16.608 1.00 95.56 200 ALA A N 1
ATOM 1571 C CA . ALA A 1 200 ? 6.919 4.287 16.714 1.00 95.56 200 ALA A CA 1
ATOM 1572 C C . ALA A 1 200 ? 5.436 4.706 16.655 1.00 95.56 200 ALA A C 1
ATOM 1574 O O . ALA A 1 200 ? 4.964 5.524 17.457 1.00 95.56 200 ALA A O 1
ATOM 1575 N N . TYR A 1 201 ? 4.658 4.098 15.754 1.00 95.12 201 TYR A N 1
ATOM 1576 C CA . TYR A 1 201 ? 3.212 4.301 15.700 1.00 95.12 201 TYR A CA 1
ATOM 1577 C C . TYR A 1 201 ? 2.526 3.802 16.979 1.00 95.12 201 TYR A C 1
ATOM 1579 O O . TYR A 1 201 ? 1.676 4.489 17.546 1.00 95.12 201 TYR A O 1
ATOM 1587 N N . ALA A 1 202 ? 2.889 2.606 17.450 1.00 92.25 202 ALA A N 1
ATOM 1588 C CA . ALA A 1 202 ? 2.259 1.923 18.571 1.00 92.25 202 ALA A CA 1
ATOM 1589 C C . ALA A 1 202 ? 2.435 2.669 19.895 1.00 92.25 202 ALA A C 1
ATOM 1591 O O . ALA A 1 202 ? 1.482 2.728 20.680 1.00 92.25 202 ALA A O 1
ATOM 1592 N N . TRP A 1 203 ? 3.614 3.257 20.106 1.00 91.25 203 TRP A N 1
ATOM 1593 C CA . TRP A 1 203 ? 3.974 4.028 21.295 1.00 91.25 203 TRP A CA 1
ATOM 1594 C C . TRP A 1 203 ? 3.039 5.218 21.544 1.00 91.25 203 TRP A C 1
ATOM 1596 O O . TRP A 1 203 ? 2.667 5.524 22.679 1.00 91.25 203 TRP A O 1
ATOM 1606 N N . SER A 1 204 ? 2.606 5.858 20.459 1.00 87.69 204 SER A N 1
ATOM 1607 C CA . SER A 1 204 ? 1.838 7.106 20.466 1.00 87.69 204 SER A CA 1
ATOM 1608 C C . SER A 1 204 ? 0.322 6.915 20.334 1.00 87.69 204 SER A C 1
ATOM 1610 O O . SER A 1 204 ? -0.418 7.888 20.175 1.00 87.69 204 SER A O 1
ATOM 1612 N N . ARG A 1 205 ? -0.171 5.671 20.384 1.00 90.56 205 ARG A N 1
ATOM 1613 C CA . ARG A 1 205 ? -1.599 5.382 20.194 1.00 90.56 205 ARG A CA 1
ATOM 1614 C C . ARG A 1 205 ? -2.452 5.916 21.334 1.00 90.56 205 ARG A C 1
ATOM 1616 O O . ARG A 1 205 ? -2.183 5.668 22.509 1.00 90.56 205 ARG A O 1
ATOM 1623 N N . ARG A 1 206 ? -3.562 6.549 20.960 1.00 92.00 206 ARG A N 1
ATOM 1624 C CA . ARG A 1 206 ? -4.594 7.027 21.880 1.00 92.00 206 ARG A CA 1
ATOM 1625 C C . ARG A 1 206 ? -5.993 6.815 21.318 1.00 92.00 206 ARG A C 1
ATOM 1627 O O . ARG A 1 206 ? -6.180 6.642 20.112 1.00 92.00 206 ARG A O 1
ATOM 1634 N N . TYR A 1 207 ? -6.978 6.844 22.205 1.00 90.56 207 TYR A N 1
ATOM 1635 C CA . TYR A 1 207 ? -8.373 6.966 21.803 1.00 90.56 207 TYR A CA 1
ATOM 1636 C C . TYR A 1 207 ? -8.673 8.393 21.332 1.00 90.56 207 TYR A C 1
ATOM 1638 O O . TYR A 1 207 ? -8.042 9.356 21.779 1.00 90.56 207 TYR A O 1
ATOM 1646 N N . LEU A 1 208 ? -9.620 8.508 20.405 1.00 89.50 208 LEU A N 1
ATOM 1647 C CA . LEU A 1 208 ? -10.162 9.793 19.976 1.00 89.50 208 LEU A CA 1
ATOM 1648 C C . LEU A 1 208 ? -11.292 10.223 20.914 1.00 89.50 208 LEU A C 1
ATOM 1650 O O . LEU A 1 208 ? -12.083 9.392 21.368 1.00 89.50 208 LEU A O 1
ATOM 1654 N N . SER A 1 209 ? -11.389 11.524 21.177 1.00 87.44 209 SER A N 1
ATOM 1655 C CA . SER A 1 209 ? -12.517 12.092 21.908 1.00 87.44 209 SER A CA 1
ATOM 1656 C C . SER A 1 209 ? -13.807 12.009 21.071 1.00 87.44 209 SER A C 1
ATOM 1658 O O . SER A 1 209 ? -13.752 11.942 19.838 1.00 87.44 209 SER A O 1
ATOM 1660 N N . PRO A 1 210 ? -15.000 12.049 21.695 1.00 85.31 210 PRO A N 1
ATOM 1661 C CA . PRO A 1 210 ? -16.266 12.099 20.959 1.00 85.31 210 PRO A CA 1
ATOM 1662 C C . PRO A 1 210 ? -16.348 13.247 19.945 1.00 85.31 210 PRO A C 1
ATOM 1664 O O . PRO A 1 210 ? -16.916 13.073 18.867 1.00 85.31 210 PRO A O 1
ATOM 1667 N N . GLN A 1 211 ? -15.743 14.393 20.269 1.00 87.56 211 GLN A N 1
ATOM 1668 C CA . GLN A 1 211 ? -15.677 15.562 19.393 1.00 87.56 211 GLN A CA 1
ATOM 1669 C C . GLN A 1 211 ? -14.770 15.296 18.185 1.00 87.56 211 GLN A C 1
ATOM 1671 O O . GLN A 1 211 ? -15.184 15.529 17.052 1.00 87.56 211 GLN A O 1
ATOM 1676 N N . GLU A 1 212 ? -13.583 14.718 18.405 1.00 89.69 212 GLU A N 1
ATOM 1677 C CA . GLU A 1 212 ? -12.664 14.328 17.326 1.00 89.69 212 GLU A CA 1
ATOM 1678 C C . GLU A 1 212 ? -13.318 13.311 16.380 1.00 89.69 212 GLU A C 1
ATOM 1680 O O . GLU A 1 212 ? -13.241 13.458 15.163 1.00 89.69 212 GLU A O 1
ATOM 1685 N N . MET A 1 213 ? -14.024 12.313 16.923 1.00 86.75 213 MET A N 1
ATOM 1686 C CA . MET A 1 213 ? -14.756 11.323 16.123 1.00 86.75 213 MET A CA 1
ATOM 1687 C C . MET A 1 213 ? -15.901 11.947 15.315 1.00 86.75 213 MET A C 1
ATOM 1689 O O . MET A 1 213 ? -16.172 11.529 14.187 1.00 86.75 213 MET A O 1
ATOM 1693 N N . ALA A 1 214 ? -16.597 12.936 15.881 1.00 85.50 214 ALA A N 1
ATOM 1694 C CA . ALA A 1 214 ? -17.663 13.655 15.190 1.00 85.50 214 ALA A CA 1
ATOM 1695 C C . ALA A 1 214 ? -17.130 14.566 14.073 1.00 85.50 214 ALA A C 1
ATOM 1697 O O . ALA A 1 214 ? -17.835 14.750 13.078 1.00 85.50 214 ALA A O 1
ATOM 1698 N N . ALA A 1 215 ? -15.908 15.081 14.237 1.00 89.00 215 ALA A N 1
ATOM 1699 C CA . ALA A 1 215 ? -15.196 15.924 13.282 1.00 89.00 215 ALA A CA 1
ATOM 1700 C C . ALA A 1 215 ? -14.461 15.135 12.182 1.00 89.00 215 ALA A C 1
ATOM 1702 O O . ALA A 1 215 ? -13.953 15.741 11.239 1.00 89.00 215 ALA A O 1
ATOM 1703 N N . LEU A 1 216 ? -14.396 13.797 12.268 1.00 86.62 216 LEU A N 1
ATOM 1704 C CA . LEU A 1 216 ? -13.764 12.988 11.227 1.00 86.62 216 LEU A CA 1
ATOM 1705 C C . LEU A 1 216 ? -14.430 13.240 9.864 1.00 86.62 216 LEU A C 1
ATOM 1707 O O . LEU A 1 216 ? -15.663 13.181 9.761 1.00 86.62 216 LEU A O 1
ATOM 1711 N N . PRO A 1 217 ? -13.631 13.470 8.805 1.00 85.50 217 PRO A N 1
ATOM 1712 C CA . PRO A 1 217 ? -14.162 13.776 7.490 1.00 85.50 217 PRO A CA 1
ATOM 1713 C C . PRO 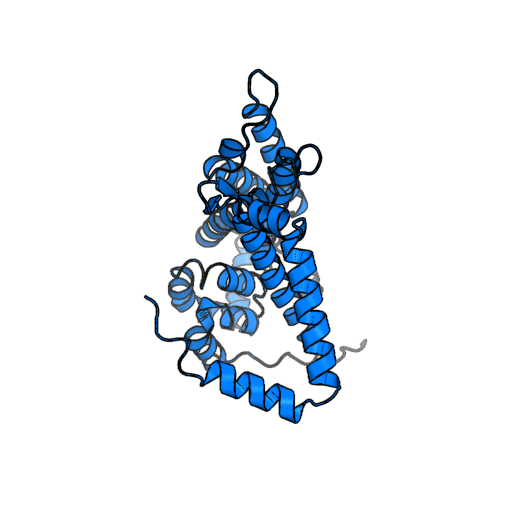A 1 217 ? -14.987 12.600 6.969 1.00 85.50 217 PRO A C 1
ATOM 1715 O O . PRO A 1 217 ? -14.575 11.440 7.037 1.00 85.50 217 PRO A O 1
ATOM 1718 N N . ARG A 1 218 ? -16.157 12.915 6.410 1.00 83.19 218 ARG A N 1
ATOM 1719 C CA . ARG A 1 218 ? -17.044 11.953 5.747 1.00 83.19 218 ARG A CA 1
ATOM 1720 C C . ARG A 1 218 ? -17.081 12.272 4.259 1.00 83.19 218 ARG A C 1
ATOM 1722 O O . ARG A 1 218 ? -17.991 12.966 3.813 1.00 83.19 218 ARG A O 1
ATOM 1729 N N . PRO A 1 219 ? -16.061 11.838 3.501 1.00 85.88 219 PRO A N 1
ATOM 1730 C CA . PRO A 1 219 ? -15.998 12.124 2.079 1.00 85.88 219 PRO A CA 1
ATOM 1731 C C . PRO A 1 219 ? -17.229 11.556 1.374 1.00 85.88 219 PRO A C 1
ATOM 1733 O O . PRO A 1 219 ? -17.721 10.476 1.727 1.00 85.88 219 PRO A O 1
ATOM 1736 N N . SER A 1 220 ? -17.707 12.286 0.367 1.00 89.06 220 SER A N 1
ATOM 1737 C CA . SER A 1 220 ? -18.813 11.835 -0.474 1.00 89.06 220 SER A CA 1
ATOM 1738 C C . SER A 1 220 ? -18.472 10.508 -1.163 1.00 89.06 220 SER A C 1
ATOM 1740 O O . SER A 1 220 ? -17.304 10.118 -1.270 1.00 89.06 220 SER A O 1
ATOM 1742 N N . GLY A 1 221 ? -19.498 9.795 -1.638 1.00 88.94 221 GLY A N 1
ATOM 1743 C CA . GLY A 1 221 ? -19.312 8.522 -2.344 1.00 88.94 221 GLY A CA 1
ATOM 1744 C C . GLY A 1 221 ? -18.324 8.635 -3.509 1.00 88.94 221 GLY A C 1
ATOM 1745 O O . GLY A 1 221 ? -17.420 7.811 -3.615 1.00 88.94 221 GLY A O 1
ATOM 1746 N N . TRP A 1 222 ? -18.429 9.711 -4.293 1.00 91.38 222 TRP A N 1
ATOM 1747 C CA . TRP A 1 222 ? -17.521 10.004 -5.403 1.00 91.38 222 TRP A CA 1
ATOM 1748 C C . TRP A 1 222 ? -16.058 10.131 -4.960 1.00 91.38 222 TRP A C 1
ATOM 1750 O O . TRP A 1 222 ? -15.196 9.417 -5.463 1.00 91.38 222 TRP A O 1
ATOM 1760 N N . TRP A 1 223 ? -15.765 10.950 -3.942 1.00 93.88 223 TRP A N 1
ATOM 1761 C CA . TRP A 1 223 ? -14.395 11.116 -3.436 1.00 93.88 223 TRP A CA 1
ATOM 1762 C C . TRP A 1 223 ? -13.818 9.840 -2.819 1.00 93.88 223 TRP A C 1
ATOM 1764 O O . TRP A 1 223 ? -12.605 9.618 -2.827 1.00 93.88 223 TRP A O 1
ATOM 1774 N N . ARG A 1 224 ? -14.668 8.978 -2.257 1.00 94.25 224 ARG A N 1
ATOM 1775 C CA . ARG A 1 224 ? -14.244 7.653 -1.795 1.00 94.25 224 ARG A CA 1
ATOM 1776 C C . ARG A 1 224 ? -13.871 6.750 -2.965 1.00 94.25 224 ARG A C 1
ATOM 1778 O O . ARG A 1 224 ? -12.837 6.097 -2.890 1.00 94.25 224 ARG A O 1
ATOM 1785 N N . ALA A 1 225 ? -14.688 6.725 -4.019 1.00 94.12 225 ALA A N 1
ATOM 1786 C CA . ALA A 1 225 ? -14.427 5.947 -5.227 1.00 94.12 225 ALA A CA 1
ATOM 1787 C C . ALA A 1 225 ? -13.145 6.416 -5.923 1.00 94.12 225 ALA A C 1
ATOM 1789 O O . ALA A 1 225 ? -12.248 5.607 -6.133 1.00 94.12 225 ALA A O 1
ATOM 1790 N N . LEU A 1 226 ? -13.002 7.724 -6.160 1.00 95.88 226 LEU A N 1
ATOM 1791 C CA . LEU A 1 226 ? -11.818 8.297 -6.798 1.00 95.88 226 LEU A CA 1
ATOM 1792 C C . LEU A 1 226 ? -10.532 7.928 -6.047 1.00 95.88 226 LEU A C 1
ATOM 1794 O O . LEU A 1 226 ? -9.593 7.424 -6.651 1.00 95.88 226 LEU A O 1
ATOM 1798 N N . ARG A 1 227 ? -10.497 8.095 -4.715 1.00 94.62 227 ARG A N 1
ATOM 1799 C CA . ARG A 1 227 ? -9.322 7.716 -3.908 1.00 94.62 227 ARG A CA 1
ATOM 1800 C C . ARG A 1 227 ? -9.041 6.216 -3.933 1.00 94.62 227 ARG A C 1
ATOM 1802 O O . ARG A 1 227 ? -7.879 5.835 -3.869 1.00 94.62 227 ARG A O 1
ATOM 1809 N N . TYR A 1 228 ? -10.075 5.377 -3.963 1.00 95.19 228 TYR A N 1
ATOM 1810 C CA . TYR A 1 228 ? -9.913 3.926 -4.051 1.00 95.19 228 TYR A CA 1
ATOM 1811 C C . TYR A 1 228 ? -9.291 3.530 -5.394 1.00 95.19 228 TYR A C 1
ATOM 1813 O O . TYR A 1 228 ? -8.215 2.938 -5.401 1.00 95.19 228 TYR A O 1
ATOM 1821 N N . PHE A 1 229 ? -9.907 3.928 -6.511 1.00 95.69 229 PHE A N 1
ATOM 1822 C CA . PHE A 1 229 ? -9.421 3.582 -7.848 1.00 95.69 229 PHE A CA 1
ATOM 1823 C C . PHE A 1 229 ? -8.051 4.189 -8.135 1.00 95.69 229 PHE A C 1
ATOM 1825 O O . PHE A 1 229 ? -7.197 3.497 -8.675 1.00 95.69 229 PHE A O 1
ATOM 1832 N N . PHE A 1 230 ? -7.794 5.421 -7.686 1.00 97.12 230 PHE A N 1
ATOM 1833 C CA . PHE A 1 230 ? -6.472 6.034 -7.789 1.00 97.12 230 PHE A CA 1
ATOM 1834 C C . PHE A 1 230 ? -5.393 5.199 -7.086 1.00 97.12 230 PHE A C 1
ATOM 1836 O O . PHE A 1 230 ? -4.339 4.956 -7.659 1.00 97.12 230 PHE A O 1
ATOM 1843 N N . ARG A 1 231 ? -5.648 4.717 -5.862 1.00 96.56 231 ARG A N 1
ATOM 1844 C CA . ARG A 1 231 ? -4.676 3.890 -5.123 1.00 96.56 231 ARG A CA 1
ATOM 1845 C C . ARG A 1 231 ? -4.445 2.537 -5.786 1.00 96.56 231 ARG A C 1
ATOM 1847 O O . ARG A 1 231 ? -3.310 2.083 -5.823 1.00 96.56 231 ARG A O 1
ATOM 1854 N N . VAL A 1 232 ? -5.505 1.905 -6.292 1.00 96.69 232 VAL A N 1
ATOM 1855 C CA . VAL A 1 232 ? -5.402 0.629 -7.016 1.00 96.69 232 VAL A CA 1
ATOM 1856 C C . VAL A 1 232 ? -4.614 0.812 -8.314 1.00 96.69 232 VAL A C 1
ATOM 1858 O O . VAL A 1 232 ? -3.689 0.049 -8.566 1.00 96.69 232 VAL A O 1
ATOM 1861 N N . ALA A 1 233 ? -4.921 1.848 -9.098 1.00 97.62 233 ALA A N 1
ATOM 1862 C CA . ALA A 1 233 ? -4.194 2.169 -10.323 1.00 97.62 233 ALA A CA 1
ATOM 1863 C C . ALA A 1 233 ? -2.719 2.488 -10.041 1.00 97.62 233 ALA A C 1
ATOM 1865 O O . ALA A 1 233 ? -1.842 1.964 -10.718 1.00 97.62 233 ALA A O 1
ATOM 1866 N N . LEU A 1 234 ? -2.440 3.281 -9.001 1.00 97.56 234 LEU A N 1
ATOM 1867 C CA . LEU A 1 234 ? -1.075 3.586 -8.575 1.00 97.56 234 LEU A CA 1
ATOM 1868 C C . LEU A 1 234 ? -0.312 2.320 -8.176 1.00 97.56 234 LEU A C 1
ATOM 1870 O O . LEU A 1 234 ? 0.830 2.150 -8.582 1.00 97.56 234 LEU A O 1
ATOM 1874 N N . PHE A 1 235 ? -0.933 1.419 -7.412 1.00 97.81 235 PHE A N 1
ATOM 1875 C CA . PHE A 1 235 ? -0.311 0.149 -7.048 1.00 97.81 235 PHE A CA 1
ATOM 1876 C C . PHE A 1 235 ? 0.060 -0.674 -8.288 1.00 97.81 235 PHE A C 1
ATOM 1878 O O . PHE A 1 235 ? 1.199 -1.114 -8.402 1.00 97.81 235 PHE A O 1
ATOM 1885 N N . TRP A 1 236 ? -0.866 -0.838 -9.235 1.00 97.06 236 TRP A N 1
ATOM 1886 C CA . TRP A 1 236 ? -0.584 -1.592 -10.456 1.00 97.06 236 TRP A CA 1
ATOM 1887 C C . TRP A 1 236 ? 0.456 -0.909 -11.342 1.00 97.06 236 TRP A C 1
ATOM 1889 O O . TRP A 1 236 ? 1.285 -1.600 -11.916 1.00 97.06 236 TRP A O 1
ATOM 1899 N N . ALA A 1 237 ? 0.500 0.425 -11.382 1.00 97.38 237 ALA A N 1
ATOM 1900 C CA . ALA A 1 237 ? 1.580 1.146 -12.050 1.00 97.38 237 ALA A CA 1
ATOM 1901 C C . ALA A 1 237 ? 2.953 0.844 -11.419 1.00 97.38 237 ALA A C 1
ATOM 1903 O O . ALA A 1 237 ? 3.919 0.624 -12.146 1.00 97.38 237 ALA A O 1
ATOM 1904 N N . LEU A 1 238 ? 3.041 0.769 -10.084 1.00 97.38 238 LEU A N 1
ATOM 1905 C CA . LEU A 1 238 ? 4.274 0.382 -9.388 1.00 97.38 238 LEU A CA 1
ATOM 1906 C C . LEU A 1 238 ? 4.666 -1.071 -9.681 1.00 97.38 238 LEU A C 1
ATOM 1908 O O . LEU A 1 238 ? 5.836 -1.334 -9.932 1.00 97.38 238 LEU A O 1
ATOM 1912 N N . VAL A 1 239 ? 3.705 -2.001 -9.694 1.00 97.00 239 VAL A N 1
ATOM 1913 C CA . VAL A 1 239 ? 3.955 -3.408 -10.057 1.00 97.00 239 VAL A CA 1
ATOM 1914 C C . VAL A 1 239 ? 4.462 -3.518 -11.493 1.00 97.00 239 VAL A C 1
ATOM 1916 O O . VAL A 1 239 ? 5.464 -4.188 -11.731 1.00 97.00 239 VAL A O 1
ATOM 1919 N N . THR A 1 240 ? 3.817 -2.833 -12.440 1.00 96.06 240 THR A N 1
ATOM 1920 C CA . THR A 1 240 ? 4.250 -2.815 -13.841 1.00 96.06 240 THR A CA 1
ATOM 1921 C C . THR A 1 240 ? 5.642 -2.210 -13.980 1.00 96.06 240 THR A C 1
ATOM 1923 O O . THR A 1 240 ? 6.451 -2.762 -14.714 1.00 96.06 240 THR A O 1
ATOM 1926 N N . SER A 1 241 ? 5.957 -1.135 -13.248 1.00 95.50 241 SER A N 1
ATOM 1927 C CA . SER A 1 241 ? 7.312 -0.567 -13.206 1.00 95.50 241 SER A CA 1
ATOM 1928 C C . SER A 1 241 ? 8.322 -1.586 -12.674 1.00 95.50 241 SER A C 1
ATOM 1930 O O . SER A 1 241 ? 9.328 -1.864 -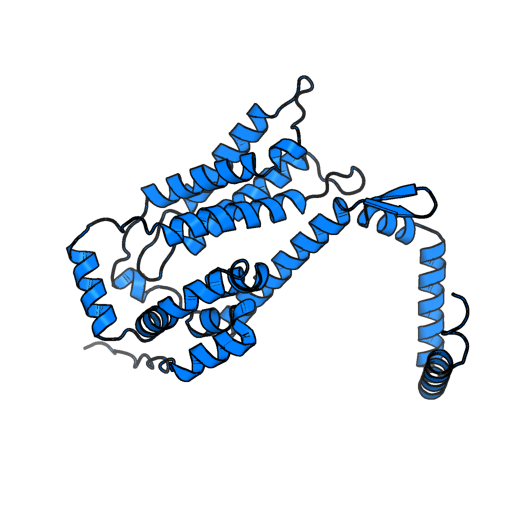13.321 1.00 95.50 241 SER A O 1
ATOM 1932 N N . ALA A 1 242 ? 8.024 -2.210 -11.531 1.00 94.94 242 ALA A N 1
ATOM 1933 C CA . ALA A 1 242 ? 8.908 -3.194 -10.919 1.00 94.94 242 ALA A CA 1
ATOM 1934 C C . ALA A 1 242 ? 9.194 -4.369 -11.862 1.00 94.94 242 ALA A C 1
ATOM 1936 O O . ALA A 1 242 ? 10.353 -4.737 -12.039 1.00 94.94 242 ALA A O 1
ATOM 1937 N N . PHE A 1 243 ? 8.159 -4.896 -12.519 1.00 95.12 243 PHE A N 1
ATOM 1938 C CA . PHE A 1 243 ? 8.293 -5.936 -13.534 1.00 95.12 243 PHE A CA 1
ATOM 1939 C C . PHE A 1 243 ? 9.107 -5.449 -14.739 1.00 95.12 243 PHE A C 1
ATOM 1941 O O . PHE A 1 243 ? 10.079 -6.088 -15.126 1.00 95.12 243 PHE A O 1
ATOM 1948 N N . ALA A 1 244 ? 8.769 -4.285 -15.297 1.00 94.25 244 ALA A N 1
ATOM 1949 C CA . ALA A 1 244 ? 9.411 -3.762 -16.497 1.00 94.25 244 ALA A CA 1
ATOM 1950 C C . ALA A 1 244 ? 10.931 -3.581 -16.328 1.00 94.25 244 ALA A C 1
ATOM 1952 O O . ALA A 1 244 ? 11.689 -3.906 -17.239 1.00 94.25 244 ALA A O 1
ATOM 1953 N N . PHE A 1 245 ? 11.384 -3.099 -15.168 1.00 92.81 245 PHE A N 1
ATOM 1954 C CA . PHE A 1 245 ? 12.801 -2.798 -14.933 1.00 92.81 245 PHE A CA 1
ATOM 1955 C C . PHE A 1 245 ? 13.612 -3.945 -14.316 1.00 92.81 245 PHE A C 1
ATOM 1957 O O . PHE A 1 245 ? 14.837 -3.860 -14.309 1.00 92.81 245 PHE A O 1
ATOM 1964 N N . HIS A 1 246 ? 12.975 -5.006 -13.811 1.00 90.69 246 HIS A N 1
ATOM 1965 C CA . HIS A 1 246 ? 13.687 -6.099 -13.131 1.00 90.69 246 HIS A CA 1
ATOM 1966 C C . HIS A 1 246 ? 13.475 -7.476 -13.760 1.00 90.69 246 HIS A C 1
ATOM 1968 O O . HIS A 1 246 ? 14.282 -8.376 -13.526 1.00 90.69 246 HIS A O 1
ATOM 1974 N N . SER A 1 247 ? 12.442 -7.664 -14.582 1.00 91.44 247 SER A N 1
ATOM 1975 C CA . SER A 1 247 ? 12.271 -8.895 -15.352 1.00 91.44 247 SER A CA 1
ATOM 1976 C C . SER A 1 247 ? 13.169 -8.868 -16.582 1.00 91.44 247 SER A C 1
ATOM 1978 O O . SER A 1 247 ? 13.018 -8.007 -17.450 1.00 91.44 247 SER A O 1
ATOM 1980 N N . ARG A 1 248 ? 14.114 -9.811 -16.638 1.00 89.88 248 ARG A N 1
ATOM 1981 C CA . ARG A 1 248 ? 15.023 -10.015 -17.769 1.00 89.88 248 ARG A CA 1
ATOM 1982 C C . ARG A 1 248 ? 14.448 -11.057 -18.716 1.00 89.88 248 ARG A C 1
ATOM 1984 O O . ARG A 1 248 ? 13.925 -12.077 -18.270 1.00 89.88 248 ARG A O 1
ATOM 1991 N N . ILE A 1 249 ? 14.514 -10.766 -20.008 1.00 91.69 249 ILE A N 1
ATOM 1992 C CA . ILE A 1 249 ? 14.067 -11.644 -21.085 1.00 91.69 249 ILE A CA 1
ATOM 1993 C C . ILE A 1 249 ? 15.186 -11.700 -22.123 1.00 91.69 249 ILE A C 1
ATOM 1995 O O . ILE A 1 249 ? 15.796 -10.681 -22.454 1.00 91.69 249 ILE A O 1
ATOM 1999 N N . GLU A 1 250 ? 15.449 -12.894 -22.639 1.00 92.25 250 GLU A N 1
ATOM 2000 C CA . GLU A 1 250 ? 16.362 -13.099 -23.755 1.00 92.25 250 GLU A CA 1
ATOM 2001 C C . GLU A 1 250 ? 15.586 -13.020 -25.075 1.00 92.25 250 GLU A C 1
ATOM 2003 O O . GLU A 1 250 ? 14.636 -13.771 -25.299 1.00 92.25 250 GLU A O 1
ATOM 2008 N N . LEU A 1 251 ? 15.969 -12.082 -25.941 1.00 87.81 251 LEU A N 1
ATOM 2009 C CA . LEU A 1 251 ? 15.420 -11.932 -27.288 1.00 87.81 251 LEU A CA 1
ATOM 2010 C C . LEU A 1 251 ? 16.581 -11.851 -28.276 1.00 87.81 251 LEU A C 1
ATOM 2012 O O . LEU A 1 251 ? 17.447 -10.990 -28.133 1.00 87.81 251 LEU A O 1
ATOM 2016 N N . ASN A 1 252 ? 16.585 -12.721 -29.290 1.00 85.12 252 ASN A N 1
ATOM 2017 C CA . ASN A 1 252 ? 17.633 -12.776 -30.318 1.00 85.12 252 ASN A CA 1
ATOM 2018 C C . ASN A 1 252 ? 19.052 -12.830 -29.715 1.00 85.12 252 ASN A C 1
ATOM 2020 O O . ASN A 1 252 ? 19.901 -12.011 -30.067 1.00 85.12 252 ASN A O 1
ATOM 2024 N N . GLU A 1 253 ? 19.273 -13.747 -28.764 1.00 90.12 253 GLU A N 1
ATOM 2025 C CA . GLU A 1 253 ? 20.558 -13.952 -28.064 1.00 90.12 253 GLU A CA 1
ATOM 2026 C C . GLU A 1 253 ? 21.035 -12.736 -27.239 1.00 90.12 253 GLU A C 1
ATOM 2028 O O . GLU A 1 253 ? 22.198 -12.646 -26.841 1.00 90.12 253 GLU A O 1
ATOM 2033 N N . LYS A 1 254 ? 20.145 -11.768 -26.973 1.00 87.69 254 LYS A N 1
ATOM 2034 C CA . LYS A 1 254 ? 20.416 -10.609 -26.117 1.00 87.69 254 LYS A CA 1
ATOM 2035 C C . LYS A 1 254 ? 19.504 -10.621 -24.903 1.00 87.69 254 LYS A C 1
ATOM 2037 O O . LYS A 1 254 ? 18.289 -10.446 -25.014 1.00 87.69 254 LYS A O 1
ATOM 2042 N N . GLU A 1 255 ? 20.110 -10.782 -23.735 1.00 92.12 255 GLU A N 1
ATOM 2043 C CA . GLU A 1 255 ? 19.424 -10.646 -22.457 1.00 92.12 255 GLU A CA 1
ATOM 2044 C C . GLU A 1 255 ? 19.350 -9.170 -22.045 1.00 92.12 255 GLU A C 1
ATOM 2046 O O . GLU A 1 255 ? 20.368 -8.496 -21.879 1.00 92.12 255 GLU A O 1
ATOM 2051 N N . ASP A 1 256 ? 18.134 -8.666 -21.850 1.00 92.12 256 ASP A N 1
ATOM 2052 C CA . ASP A 1 256 ? 17.889 -7.328 -21.315 1.00 92.12 256 ASP A CA 1
ATOM 2053 C C . ASP A 1 256 ? 16.583 -7.313 -20.504 1.00 92.12 256 ASP A C 1
ATOM 2055 O O . ASP A 1 256 ? 15.771 -8.240 -20.546 1.00 92.12 256 ASP A O 1
ATOM 2059 N N . THR A 1 257 ? 16.379 -6.261 -19.721 1.00 93.31 257 THR A N 1
ATOM 2060 C CA . THR A 1 257 ? 15.111 -5.993 -19.041 1.00 93.31 257 THR A CA 1
ATOM 2061 C C . THR A 1 257 ? 13.993 -5.740 -20.054 1.00 93.31 257 THR A C 1
ATOM 2063 O O . THR A 1 257 ? 14.239 -5.250 -21.158 1.00 93.31 257 THR A O 1
ATOM 2066 N N . VAL A 1 258 ? 12.742 -6.013 -19.672 1.00 92.50 258 VAL A N 1
ATOM 2067 C CA . VAL A 1 258 ? 11.562 -5.697 -20.503 1.00 92.50 258 VAL A CA 1
ATOM 2068 C C . VAL A 1 258 ? 11.568 -4.224 -20.931 1.00 92.50 258 VAL A C 1
ATOM 2070 O O . VAL A 1 258 ? 11.376 -3.915 -22.104 1.00 92.50 258 VAL A O 1
ATOM 2073 N N . ALA A 1 259 ? 11.835 -3.307 -19.998 1.00 92.38 259 ALA A N 1
ATOM 2074 C CA . ALA A 1 259 ? 11.947 -1.880 -20.283 1.00 92.38 259 ALA A CA 1
ATOM 2075 C C . ALA A 1 259 ? 13.115 -1.560 -21.227 1.00 92.38 259 ALA A C 1
ATOM 2077 O O . ALA A 1 259 ? 12.978 -0.701 -22.096 1.00 92.38 259 ALA A O 1
ATOM 2078 N N . GLY A 1 260 ? 14.242 -2.259 -21.078 1.00 91.38 260 GLY A N 1
ATOM 2079 C CA . GLY A 1 260 ? 15.407 -2.136 -21.948 1.00 91.38 260 GLY A CA 1
ATOM 2080 C C . GLY A 1 260 ? 15.105 -2.515 -23.395 1.00 91.38 260 GLY A C 1
ATOM 2081 O O . GLY A 1 260 ? 15.351 -1.714 -24.297 1.00 91.38 260 GLY A O 1
ATOM 2082 N N . HIS A 1 261 ? 14.468 -3.668 -23.613 1.00 92.00 261 HIS A N 1
ATOM 2083 C CA . HIS A 1 261 ? 14.007 -4.094 -24.940 1.00 92.00 261 HIS A CA 1
ATOM 2084 C C . HIS A 1 261 ? 13.015 -3.101 -25.551 1.00 92.00 261 HIS A C 1
ATOM 2086 O O . HIS A 1 261 ? 13.178 -2.703 -26.704 1.00 92.00 261 HIS A O 1
ATOM 2092 N N . CYS A 1 262 ? 12.034 -2.629 -24.772 1.00 90.50 262 CYS A N 1
ATOM 2093 C CA . CYS A 1 262 ? 11.105 -1.587 -25.218 1.00 90.50 262 CYS A CA 1
ATOM 2094 C C . CYS A 1 262 ? 11.837 -0.299 -25.618 1.00 90.50 262 CYS A C 1
ATOM 2096 O O . CYS A 1 262 ? 11.506 0.307 -26.633 1.00 90.50 262 CYS A O 1
ATOM 2098 N N . TYR A 1 263 ? 12.843 0.119 -24.848 1.00 91.88 263 TYR A N 1
ATOM 2099 C CA . TYR A 1 263 ? 13.629 1.310 -25.150 1.00 91.88 263 TYR A CA 1
ATOM 2100 C C . TYR A 1 263 ? 14.455 1.149 -26.423 1.00 91.88 263 TYR A C 1
ATOM 2102 O O . TYR A 1 263 ? 14.447 2.049 -27.261 1.00 91.88 263 TYR A O 1
ATOM 2110 N N . VAL A 1 264 ? 15.129 0.013 -26.608 1.00 91.00 264 VAL A N 1
ATOM 2111 C CA . VAL A 1 264 ? 15.872 -0.269 -27.844 1.00 91.00 264 VAL A CA 1
ATOM 2112 C C . VAL A 1 264 ? 14.925 -0.262 -29.042 1.00 91.00 264 VAL A C 1
ATOM 2114 O O . VAL A 1 264 ? 15.229 0.386 -30.038 1.00 91.00 264 VAL A O 1
ATOM 2117 N N . TYR A 1 265 ? 13.757 -0.900 -28.928 1.00 90.38 265 TYR A N 1
ATOM 2118 C CA . TYR A 1 265 ? 12.754 -0.930 -29.990 1.00 90.38 265 TYR A CA 1
ATOM 2119 C C . TYR A 1 265 ? 12.226 0.468 -30.336 1.00 90.38 265 TYR A C 1
ATOM 2121 O O . TYR A 1 265 ? 12.265 0.856 -31.499 1.00 90.38 265 TYR A O 1
ATOM 2129 N N . ILE A 1 266 ? 11.804 1.263 -29.349 1.00 91.50 266 ILE A N 1
ATOM 2130 C CA . ILE A 1 266 ? 11.256 2.614 -29.572 1.00 91.50 266 ILE A CA 1
ATOM 2131 C C . ILE A 1 266 ? 12.295 3.565 -30.191 1.00 91.50 266 ILE A C 1
ATOM 2133 O O . ILE A 1 266 ? 11.928 4.487 -30.914 1.00 91.50 266 ILE A O 1
ATOM 2137 N N . ASN A 1 267 ? 13.588 3.351 -29.940 1.00 91.12 267 ASN A N 1
ATOM 2138 C CA . ASN A 1 267 ? 14.665 4.148 -30.538 1.00 91.12 267 ASN A CA 1
ATOM 2139 C C . ASN A 1 267 ? 15.229 3.539 -31.836 1.00 91.12 267 ASN A C 1
ATOM 2141 O O . ASN A 1 267 ? 16.219 4.040 -32.370 1.00 91.12 267 ASN A O 1
ATOM 2145 N N . SER A 1 268 ? 14.635 2.457 -32.340 1.00 91.81 268 SER A N 1
ATOM 2146 C CA . SER A 1 268 ? 15.092 1.767 -33.546 1.00 91.81 268 SER A CA 1
ATOM 2147 C C . SER A 1 268 ? 14.399 2.291 -34.816 1.00 91.81 268 SER A C 1
ATOM 2149 O O . SER A 1 268 ? 13.269 2.782 -34.736 1.00 91.81 268 SER A O 1
ATOM 2151 N N . PRO A 1 269 ? 15.013 2.154 -36.009 1.00 93.94 269 PRO A N 1
ATOM 2152 C CA . PRO A 1 269 ? 14.358 2.485 -37.280 1.00 93.94 269 PRO A CA 1
ATOM 2153 C C . PRO A 1 269 ? 13.024 1.753 -37.488 1.00 93.94 269 PRO A C 1
ATOM 2155 O O . PRO A 1 269 ? 12.091 2.312 -38.058 1.00 93.94 269 PRO A O 1
ATOM 2158 N N . GLN A 1 270 ? 12.899 0.537 -36.951 1.00 90.50 270 GLN A N 1
ATOM 2159 C CA . GLN A 1 270 ? 11.681 -0.268 -37.014 1.00 90.50 270 GLN A CA 1
ATOM 2160 C C . GLN A 1 270 ? 10.494 0.425 -36.332 1.00 90.50 270 GLN A C 1
ATOM 2162 O O . GLN A 1 270 ? 9.352 0.240 -36.748 1.00 90.50 270 GLN A O 1
ATOM 2167 N N . TRP A 1 271 ? 10.731 1.245 -35.303 1.00 92.12 271 TRP A N 1
ATOM 2168 C CA . TRP A 1 271 ? 9.670 2.039 -34.684 1.00 92.12 271 TRP A CA 1
ATOM 2169 C C . TRP A 1 271 ? 9.184 3.175 -35.589 1.00 92.12 271 TRP A C 1
ATOM 2171 O O . TRP A 1 271 ? 7.991 3.482 -35.603 1.00 92.12 271 TRP A O 1
ATOM 2181 N N . GLU A 1 272 ? 10.072 3.783 -36.379 1.00 92.25 272 GLU A N 1
ATOM 2182 C CA . GLU A 1 272 ? 9.670 4.771 -37.386 1.00 92.25 272 GLU A CA 1
ATOM 2183 C C . GLU A 1 272 ? 8.836 4.127 -38.493 1.00 92.25 272 GLU A C 1
ATOM 2185 O O . GLU A 1 272 ? 7.764 4.637 -38.819 1.00 92.25 272 GLU A O 1
ATOM 2190 N N . GLU A 1 273 ? 9.265 2.971 -39.004 1.00 93.75 273 GLU A N 1
ATOM 2191 C CA . GLU A 1 273 ? 8.496 2.183 -39.977 1.00 93.75 273 GLU A CA 1
ATOM 2192 C C . GLU A 1 273 ? 7.117 1.804 -39.423 1.00 93.75 273 GLU A C 1
ATOM 2194 O O . GLU A 1 273 ? 6.098 1.952 -40.098 1.00 93.75 273 GLU A O 1
ATOM 2199 N N . HIS A 1 274 ? 7.060 1.394 -38.156 1.00 92.12 274 HIS A N 1
ATOM 2200 C CA . HIS A 1 274 ? 5.813 1.059 -37.481 1.00 92.12 274 HIS A CA 1
ATOM 2201 C C . HIS A 1 274 ? 4.869 2.265 -37.369 1.00 92.12 274 HIS A C 1
ATOM 2203 O O . HIS A 1 274 ? 3.686 2.163 -37.699 1.00 92.12 274 HIS A O 1
ATOM 2209 N N . LYS A 1 275 ? 5.378 3.438 -36.968 1.00 92.44 275 LYS A N 1
ATOM 2210 C CA . LYS A 1 275 ? 4.590 4.682 -36.931 1.00 92.44 275 LYS A CA 1
ATOM 2211 C C . LYS A 1 275 ? 4.090 5.084 -38.318 1.00 92.44 275 LYS A C 1
ATOM 2213 O O . LYS A 1 275 ? 2.941 5.505 -38.445 1.00 92.44 275 LYS A O 1
ATOM 2218 N N . GLN A 1 276 ? 4.922 4.937 -39.349 1.00 95.00 276 GLN A N 1
ATOM 2219 C CA . GLN A 1 276 ? 4.530 5.201 -40.734 1.00 95.00 276 GLN A CA 1
ATOM 2220 C C . GLN A 1 276 ? 3.419 4.253 -41.192 1.00 95.00 276 GLN A C 1
ATOM 2222 O O . GLN A 1 276 ? 2.433 4.717 -41.760 1.00 95.00 276 GLN A O 1
ATOM 2227 N N . ALA A 1 277 ? 3.519 2.959 -40.881 1.00 92.50 277 ALA A N 1
ATOM 2228 C CA . ALA A 1 277 ? 2.474 1.986 -41.185 1.00 92.50 277 ALA A CA 1
ATOM 2229 C C . ALA A 1 277 ? 1.138 2.354 -40.515 1.00 92.50 277 ALA A C 1
ATOM 2231 O O . ALA A 1 277 ? 0.104 2.377 -41.180 1.00 92.50 277 ALA A O 1
ATOM 2232 N N . PHE A 1 278 ? 1.156 2.732 -39.231 1.00 91.44 278 PHE A N 1
ATOM 2233 C CA . PHE A 1 278 ? -0.042 3.199 -38.523 1.00 91.44 278 PHE A CA 1
ATOM 2234 C C . PHE A 1 278 ? -0.630 4.483 -39.115 1.00 91.44 278 PHE A C 1
ATOM 2236 O O . PHE A 1 278 ? -1.850 4.625 -39.195 1.00 91.44 278 PHE A O 1
ATOM 2243 N N . TYR A 1 279 ? 0.220 5.416 -39.542 1.00 94.00 279 TYR A N 1
ATOM 2244 C CA . TYR A 1 279 ? -0.220 6.650 -40.186 1.00 94.00 279 TYR A CA 1
ATOM 2245 C C . TYR A 1 279 ? -0.873 6.388 -41.551 1.00 94.00 279 TYR A C 1
ATOM 2247 O O . TYR A 1 279 ? -1.944 6.927 -41.832 1.00 94.00 279 TYR A O 1
ATOM 2255 N N . LEU A 1 280 ? -0.277 5.520 -42.372 1.00 92.12 280 LEU A N 1
ATOM 2256 C CA . LEU A 1 280 ? -0.848 5.101 -43.654 1.00 92.12 280 LEU A CA 1
ATOM 2257 C C . LEU A 1 280 ? -2.178 4.370 -43.461 1.00 92.12 280 LEU A C 1
ATOM 2259 O O . LEU A 1 280 ? -3.152 4.678 -44.147 1.00 92.12 280 LEU A O 1
ATOM 2263 N N . PHE A 1 281 ? -2.243 3.472 -42.477 1.00 90.00 281 PHE A N 1
ATOM 2264 C CA . PHE A 1 281 ? -3.476 2.792 -42.097 1.00 90.00 281 PHE A CA 1
ATOM 2265 C C . PHE A 1 281 ? -4.567 3.789 -41.682 1.00 90.00 281 PHE A C 1
ATOM 2267 O O . PHE A 1 281 ? -5.695 3.712 -42.163 1.00 90.00 281 PHE A O 1
ATOM 2274 N N . TYR A 1 282 ? -4.228 4.788 -40.861 1.00 92.19 282 TYR A N 1
ATOM 2275 C CA . TYR A 1 282 ? -5.158 5.853 -40.489 1.00 92.19 282 TYR A CA 1
ATOM 2276 C C . TYR A 1 282 ? -5.673 6.634 -41.705 1.00 92.19 282 TYR A C 1
ATOM 2278 O O . TYR A 1 282 ? -6.878 6.871 -41.796 1.00 92.19 282 TYR A O 1
ATOM 2286 N N . ILE A 1 283 ? -4.798 7.020 -42.643 1.00 93.38 283 ILE A N 1
ATOM 2287 C CA . ILE A 1 283 ? -5.208 7.718 -43.873 1.00 93.38 283 ILE A CA 1
ATOM 2288 C C . ILE A 1 283 ? -6.189 6.857 -44.670 1.00 93.38 283 ILE A C 1
ATOM 2290 O O . ILE A 1 283 ? -7.252 7.344 -45.050 1.00 93.38 283 ILE A O 1
ATOM 2294 N N . GLN A 1 284 ? -5.857 5.583 -44.887 1.00 90.38 284 GLN A N 1
ATOM 2295 C CA . GLN A 1 284 ? -6.691 4.660 -45.652 1.00 90.38 284 GLN A CA 1
ATOM 2296 C C . GLN A 1 284 ? -8.076 4.489 -45.011 1.00 90.38 284 GLN A C 1
ATOM 2298 O O . GLN A 1 284 ? -9.090 4.653 -45.686 1.00 90.38 284 GLN A O 1
ATOM 2303 N N . CYS A 1 285 ? -8.132 4.250 -43.699 1.00 91.19 285 CYS A N 1
ATOM 2304 C CA . CYS A 1 285 ? -9.392 4.079 -42.973 1.00 91.19 285 CYS A CA 1
ATOM 2305 C C . CYS A 1 285 ? -10.191 5.378 -42.811 1.00 91.19 285 CYS A C 1
ATOM 2307 O O . CYS A 1 285 ? -11.402 5.325 -42.619 1.00 91.19 285 CYS A O 1
ATOM 2309 N N . SER A 1 286 ? -9.536 6.540 -42.880 1.00 93.25 286 SER A N 1
ATOM 2310 C CA . SER A 1 286 ? -10.218 7.840 -42.870 1.00 93.25 286 SER A CA 1
ATOM 2311 C C . SER A 1 286 ? -10.797 8.205 -44.237 1.00 93.25 286 SER A C 1
ATOM 2313 O O . SER A 1 286 ? -11.773 8.947 -44.298 1.00 93.25 286 SER A O 1
ATOM 2315 N N . ALA A 1 287 ? -10.194 7.713 -45.325 1.00 94.06 287 ALA A N 1
ATOM 2316 C CA . ALA A 1 287 ? -10.679 7.928 -46.685 1.00 94.06 287 ALA A CA 1
ATOM 2317 C C . ALA A 1 287 ? -11.899 7.052 -47.001 1.00 94.06 287 ALA A C 1
ATOM 2319 O O . ALA A 1 287 ? -12.874 7.549 -47.561 1.00 94.06 287 ALA A O 1
ATOM 2320 N N . ASP A 1 288 ? -11.854 5.776 -46.612 1.00 93.88 288 ASP A N 1
ATOM 2321 C CA . ASP A 1 288 ? -12.972 4.843 -46.750 1.00 93.88 288 ASP A CA 1
ATOM 2322 C C . ASP A 1 288 ? -12.988 3.857 -45.575 1.00 93.88 288 ASP A C 1
ATOM 2324 O O . ASP A 1 288 ? -12.258 2.860 -45.527 1.00 93.88 288 ASP A O 1
ATOM 2328 N N . PHE A 1 289 ? -13.819 4.173 -44.584 1.00 92.12 289 PHE A N 1
ATOM 2329 C CA . PHE A 1 289 ? -13.923 3.376 -43.369 1.00 92.12 2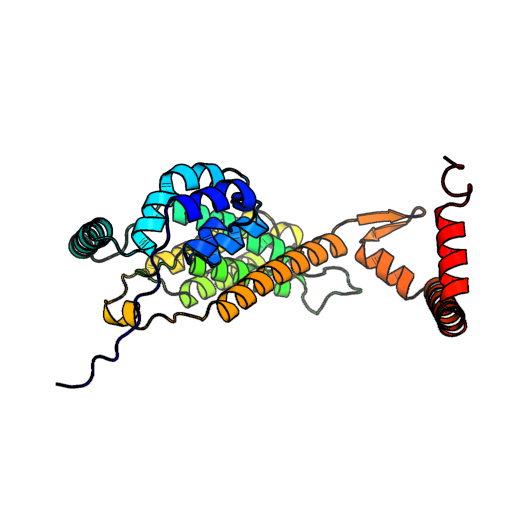89 PHE A CA 1
ATOM 2330 C C . PHE A 1 289 ? -14.582 2.014 -43.615 1.00 92.12 289 PHE A C 1
ATOM 2332 O O . PHE A 1 289 ? -14.208 1.036 -42.965 1.00 92.12 289 PHE A O 1
ATOM 2339 N N . ASP A 1 290 ? -15.540 1.930 -44.541 1.00 93.19 290 ASP A N 1
ATOM 2340 C CA . ASP A 1 290 ? -16.274 0.692 -44.812 1.00 93.19 290 ASP A CA 1
ATOM 2341 C C . ASP A 1 290 ? -15.380 -0.322 -45.533 1.00 93.19 290 ASP A C 1
ATOM 2343 O O . ASP A 1 290 ? -15.340 -1.496 -45.151 1.00 93.19 290 ASP A O 1
ATOM 2347 N N . GLU A 1 291 ? -14.582 0.144 -46.494 1.00 90.69 291 GLU A N 1
ATOM 2348 C CA . GLU A 1 291 ? -13.579 -0.675 -47.172 1.00 90.69 291 GLU A CA 1
ATOM 2349 C C . GLU A 1 291 ? -12.449 -1.103 -46.221 1.00 90.69 291 GLU A C 1
ATOM 2351 O O . GLU A 1 291 ? -12.092 -2.282 -46.174 1.00 90.69 291 GLU A O 1
ATOM 2356 N N . CYS A 1 292 ? -11.929 -0.190 -45.391 1.00 90.50 292 CYS A N 1
ATOM 2357 C CA . CYS A 1 292 ? -10.937 -0.535 -44.367 1.00 90.50 292 CYS A CA 1
ATOM 2358 C C . CYS A 1 292 ? -11.477 -1.590 -43.386 1.00 90.50 292 CYS A C 1
ATOM 2360 O O . CYS A 1 292 ? -10.807 -2.583 -43.096 1.00 90.50 292 CYS A O 1
ATOM 2362 N N . LYS A 1 293 ? -12.716 -1.426 -42.908 1.00 89.94 293 LYS A N 1
ATOM 2363 C CA . LYS A 1 293 ? -13.374 -2.403 -42.037 1.00 89.94 293 LYS A CA 1
ATOM 2364 C C . LYS A 1 293 ? -13.484 -3.768 -42.719 1.00 89.94 293 LYS A C 1
ATOM 2366 O O . LYS A 1 293 ? -13.193 -4.771 -42.070 1.00 89.94 293 LYS A O 1
ATOM 2371 N N . ARG A 1 294 ? -13.874 -3.821 -43.998 1.00 90.25 294 ARG A N 1
ATOM 2372 C CA . ARG A 1 294 ? -13.952 -5.068 -44.777 1.00 90.25 294 ARG A CA 1
ATOM 2373 C C . ARG A 1 294 ? -12.592 -5.764 -44.860 1.00 90.25 294 ARG A C 1
ATOM 2375 O O . ARG A 1 294 ? -12.510 -6.940 -44.527 1.00 90.25 294 ARG A O 1
ATOM 2382 N N . GLN A 1 295 ? -11.530 -5.035 -45.204 1.00 87.88 295 GLN A N 1
ATOM 2383 C CA . GLN A 1 295 ? -10.169 -5.581 -45.288 1.00 87.88 295 GLN A CA 1
ATOM 2384 C C . GLN A 1 295 ? -9.656 -6.108 -43.940 1.00 87.88 295 GLN A C 1
ATOM 2386 O O . GLN A 1 295 ? -9.018 -7.156 -43.893 1.00 87.88 295 GLN A O 1
ATOM 2391 N N . ILE A 1 296 ? -9.960 -5.423 -42.831 1.00 86.12 296 ILE A N 1
ATOM 2392 C CA . ILE A 1 296 ? -9.615 -5.902 -41.483 1.00 86.12 296 ILE A CA 1
ATOM 2393 C C . ILE A 1 296 ? -10.350 -7.208 -41.170 1.00 86.12 296 ILE A C 1
ATOM 2395 O O . ILE A 1 296 ? -9.732 -8.146 -40.671 1.00 86.12 296 ILE A O 1
ATOM 2399 N N . TRP A 1 297 ? -11.652 -7.288 -41.462 1.00 86.19 297 TRP A N 1
ATOM 2400 C CA . TRP A 1 297 ? -12.422 -8.518 -41.258 1.00 86.19 297 TRP A CA 1
ATOM 2401 C C . TRP A 1 297 ? -11.902 -9.664 -42.124 1.00 86.19 297 TRP A C 1
ATOM 2403 O O . TRP A 1 297 ? -11.716 -10.760 -41.610 1.00 86.19 297 TRP A O 1
ATOM 2413 N N . GLU A 1 298 ? -11.558 -9.404 -43.384 1.00 88.62 298 GLU A N 1
ATOM 2414 C CA . GLU A 1 298 ? -10.950 -10.398 -44.275 1.00 88.62 298 GLU A CA 1
ATOM 2415 C C . GLU A 1 298 ? -9.563 -10.846 -43.807 1.00 88.62 298 GLU A C 1
ATOM 2417 O O . GLU A 1 298 ? -9.228 -12.018 -43.941 1.00 88.62 298 GLU A O 1
ATOM 2422 N N . ALA A 1 299 ? -8.762 -9.958 -43.215 1.00 82.94 299 ALA A N 1
ATOM 2423 C CA . ALA A 1 299 ? -7.472 -10.322 -42.633 1.00 82.94 299 ALA A CA 1
ATOM 2424 C C . ALA A 1 299 ? -7.619 -11.158 -41.347 1.00 82.94 299 ALA A C 1
ATOM 2426 O O . ALA A 1 299 ? -6.797 -12.036 -41.090 1.00 82.94 299 ALA A O 1
ATOM 2427 N N . ILE A 1 300 ? -8.659 -10.906 -40.543 1.00 80.44 300 ILE A N 1
ATOM 2428 C CA . ILE A 1 300 ? -8.964 -11.669 -39.319 1.00 80.44 300 ILE A CA 1
ATOM 2429 C C . ILE A 1 300 ? -9.578 -13.038 -39.653 1.00 80.44 300 ILE A C 1
ATOM 2431 O O . ILE A 1 300 ? -9.282 -14.025 -38.979 1.00 80.44 300 ILE A O 1
ATOM 2435 N N . GLU A 1 301 ? -10.434 -13.104 -40.674 1.00 80.44 301 GLU A N 1
ATOM 2436 C CA . GLU A 1 301 ? -11.133 -14.322 -41.110 1.00 80.44 301 GLU A CA 1
ATOM 2437 C C . GLU A 1 301 ? -10.354 -15.119 -42.173 1.00 80.44 301 GLU A C 1
ATOM 2439 O O . GLU A 1 301 ? -10.684 -16.274 -42.456 1.00 80.44 301 GLU A O 1
ATOM 2444 N N . GLY A 1 302 ? -9.308 -14.525 -42.749 1.00 68.06 302 GLY A N 1
ATOM 2445 C CA . GLY A 1 302 ? -8.489 -15.107 -43.803 1.00 68.06 302 GLY A CA 1
ATOM 2446 C C . GLY A 1 302 ? -7.669 -16.321 -43.333 1.00 68.06 302 GLY A C 1
ATOM 2447 O O . GLY A 1 302 ? -7.224 -16.366 -42.183 1.00 68.06 302 GLY A O 1
ATOM 2448 N N . PRO A 1 303 ? -7.391 -17.315 -44.203 1.00 59.22 303 PRO A N 1
ATOM 2449 C CA . PRO A 1 303 ? -6.736 -18.573 -43.813 1.00 59.22 303 PRO A CA 1
ATOM 2450 C C . PRO A 1 303 ? -5.275 -18.476 -43.328 1.00 59.22 303 PRO A C 1
ATOM 2452 O O . PRO A 1 303 ? -4.673 -19.508 -43.049 1.00 59.22 303 PRO A O 1
ATOM 2455 N N . SER A 1 304 ? -4.675 -17.290 -43.212 1.00 57.34 304 SER A N 1
ATOM 2456 C CA . SER A 1 304 ? -3.240 -17.121 -42.930 1.00 57.34 304 SER A CA 1
ATOM 2457 C C . SER A 1 304 ? -2.873 -16.974 -41.447 1.00 57.34 304 SER A C 1
ATOM 2459 O O . SER A 1 304 ? -1.750 -16.594 -41.138 1.00 57.34 304 SER A O 1
ATOM 2461 N N . ALA A 1 305 ? -3.781 -17.278 -40.514 1.00 48.03 305 ALA A N 1
ATOM 2462 C CA . ALA A 1 305 ? -3.492 -17.237 -39.073 1.00 48.03 305 ALA A CA 1
ATOM 2463 C C . ALA A 1 305 ? -3.431 -18.626 -38.392 1.00 48.03 305 ALA A C 1
ATOM 2465 O O . ALA A 1 305 ? -3.365 -18.701 -37.166 1.00 48.03 305 ALA A O 1
ATOM 2466 N N . ARG A 1 306 ? -3.474 -19.736 -39.152 1.00 49.03 306 ARG A N 1
ATOM 2467 C CA . ARG A 1 306 ? -3.409 -21.117 -38.606 1.00 49.03 306 ARG A CA 1
ATOM 2468 C C . ARG A 1 306 ? -2.352 -22.047 -39.219 1.00 49.03 306 ARG A C 1
ATOM 2470 O O . ARG A 1 306 ? -2.340 -23.227 -38.891 1.00 49.03 306 ARG A O 1
ATOM 2477 N N . ALA A 1 307 ? -1.462 -21.542 -40.056 1.00 48.34 307 ALA A N 1
ATOM 2478 C CA . ALA A 1 307 ? -0.276 -22.255 -40.528 1.00 48.34 307 ALA A CA 1
ATOM 2479 C C . ALA A 1 307 ? 0.782 -21.160 -40.706 1.00 48.34 307 ALA A C 1
ATOM 2481 O O . ALA A 1 307 ? 0.551 -20.240 -41.478 1.00 48.34 307 ALA A O 1
ATOM 2482 N N . ASP A 1 308 ? 1.805 -21.034 -39.870 1.00 42.50 308 ASP A N 1
ATOM 2483 C CA . ASP A 1 308 ? 2.775 -22.074 -39.560 1.00 42.50 308 ASP A CA 1
ATOM 2484 C C . ASP A 1 308 ? 3.112 -22.128 -38.059 1.00 42.50 308 ASP A C 1
ATOM 2486 O O . ASP A 1 308 ? 3.630 -21.175 -37.472 1.00 42.50 308 ASP A O 1
ATOM 2490 N N . SER A 1 309 ? 2.821 -23.281 -37.455 1.00 40.34 309 SER A N 1
ATOM 2491 C CA . SER A 1 309 ? 3.468 -23.816 -36.254 1.00 40.34 309 SER A CA 1
ATOM 2492 C C . SER A 1 309 ? 3.969 -25.212 -36.580 1.00 40.34 309 SER A C 1
ATOM 2494 O O . SER A 1 309 ? 3.122 -25.975 -37.106 1.00 40.34 309 SER A O 1
#

InterPro domains:
  IPR007829 TM2 domain [PF05154] (19-60)

Sequence (309 aa):
MMAGEGRRREPQRTSFGVWVRWLLFGGFGAHHYYLKRDFQAFLWAISFGGFGIGLIYDMFRINTYLDEVNKTSVFMVNRRQLLQASRKPAVLAVRTIGQLIFAMYLRFIAFWAVPQDPRFSLPWPTGIAGIFGGLAAAWTVANIGDLGYRKGNTRGAFIGAMVMEALLAAALRDEAGEVDHVKYGDAGSCFWVAVVAIAAYAWSRRYLSPQEMAALPRPSGWWRALRYFFRVALFWALVTSAFAFHSRIELNEKEDTVAGHCYVYINSPQWEEHKQAFYLFYIQCSADFDECKRQIWEAIEGPSARADS

pLDDT: mean 90.18, std 11.15, range [36.78, 98.62]

Organism: Salpingoeca rosetta (strain ATCC 50818 / BSB-021) (NCBI:txid946362)